Protein AF-A0A537Q9J8-F1 (afdb_monomer)

Foldseek 3Di:
DDDPPPPPPPDDPVRVVVVVVVCCCVVVPDPVVVVLVVLLPVLVVVLVVDDPVLLVVLLVLLLVLLVLLLVCLLVCVVPDDQDDDLVVLVVQLVVLLVVQLPVAPVCSSPSSNSSSNSQLVSLSSVCVVVPDDCNQQLSSLVSLCVLQLDDDDDDDDDPVVSVVLVVVLNVLSVVVSVCCVVPNPPDDCPVSVSVSSSSSSVRNSVVVSSSSSSSVPVPVVVVVVVVVVVD

Sequence (231 aa):
MGRLTLRRMRIAESDLAALERAVQSLEHPGLAARLAGLVGRPIELLGRALPESASQAIAAATAKGLQAALKVALLTIRRSPAGGSQLLHKYLAMASGAAGGTFGLATLPLELPVSTIIMLRSIAEIARSEGENLSDPEAALSCVQVFALGGRTGTGELEGGYFAVRGMLAKSVTEAARYIAERGIIEEGAPVLVRFLGQVASRFGVVVTQKLGAQAIPVIGALGGAAVNYA

Structure (mmCIF, N/CA/C/O backbone):
data_AF-A0A537Q9J8-F1
#
_entry.id   AF-A0A537Q9J8-F1
#
loop_
_atom_site.group_PDB
_atom_site.id
_atom_site.type_symbol
_atom_site.label_atom_id
_atom_site.label_alt_id
_atom_site.label_comp_id
_atom_site.label_asym_id
_atom_site.label_entity_id
_atom_site.label_seq_id
_atom_site.pdbx_PDB_ins_code
_atom_site.Cartn_x
_atom_site.Cartn_y
_atom_site.Cartn_z
_atom_site.occupancy
_atom_site.B_iso_or_equiv
_atom_site.auth_seq_id
_atom_site.auth_comp_id
_atom_site.auth_asym_id
_atom_site.auth_atom_id
_atom_site.pdbx_PDB_model_num
ATOM 1 N N . MET A 1 1 ? 3.814 -24.785 38.953 1.00 37.53 1 MET A N 1
ATOM 2 C CA . MET A 1 1 ? 3.695 -24.992 37.490 1.00 37.53 1 MET A CA 1
ATOM 3 C C . MET A 1 1 ? 2.311 -24.559 37.019 1.00 37.53 1 MET A C 1
ATOM 5 O O . MET A 1 1 ? 1.355 -25.304 37.195 1.00 37.53 1 MET A O 1
ATOM 9 N N . GLY A 1 2 ? 2.184 -23.340 36.488 1.00 36.12 2 GLY A N 1
ATOM 10 C CA . GLY A 1 2 ? 0.933 -22.832 35.914 1.00 36.12 2 GLY A CA 1
ATOM 11 C C . GLY A 1 2 ? 0.782 -23.295 34.466 1.00 36.12 2 GLY A C 1
ATOM 12 O O . GLY A 1 2 ? 1.661 -23.041 33.646 1.00 36.12 2 GLY A O 1
ATOM 13 N N . ARG A 1 3 ? -0.305 -24.007 34.156 1.00 38.78 3 ARG A N 1
ATOM 14 C CA . ARG A 1 3 ? -0.641 -24.400 32.782 1.00 38.78 3 ARG A CA 1
ATOM 15 C C . ARG A 1 3 ? -1.105 -23.157 32.027 1.00 38.78 3 ARG A C 1
ATOM 17 O O . ARG A 1 3 ? -2.158 -22.611 32.337 1.00 38.78 3 ARG A O 1
ATOM 24 N N . LEU A 1 4 ? -0.335 -22.736 31.029 1.00 42.62 4 LEU A N 1
ATOM 25 C CA . LEU A 1 4 ? -0.791 -21.814 29.994 1.00 42.62 4 LEU A CA 1
ATOM 26 C C . LEU A 1 4 ? -1.847 -22.540 29.151 1.00 42.62 4 LEU A C 1
ATOM 28 O O . LEU A 1 4 ? -1.529 -23.291 28.231 1.00 42.62 4 LEU A O 1
ATOM 32 N N . THR A 1 5 ? -3.120 -22.358 29.488 1.00 42.50 5 THR A N 1
ATOM 33 C CA . THR A 1 5 ? -4.232 -22.684 28.594 1.00 42.50 5 THR A CA 1
ATOM 34 C C . THR A 1 5 ? -4.162 -21.752 27.390 1.00 42.50 5 THR A C 1
ATOM 36 O O . THR A 1 5 ? -4.640 -20.620 27.443 1.00 42.50 5 THR A O 1
ATOM 39 N N . LEU A 1 6 ? -3.560 -22.229 26.298 1.00 47.25 6 LEU A N 1
ATOM 40 C CA . LEU A 1 6 ? -3.764 -21.675 24.963 1.00 47.25 6 LEU A CA 1
ATOM 41 C C . LEU A 1 6 ? -5.270 -21.700 24.686 1.00 47.25 6 LEU A C 1
ATOM 43 O O . LEU A 1 6 ? -5.859 -22.752 24.430 1.00 47.25 6 LEU A O 1
ATOM 47 N N . ARG A 1 7 ? -5.911 -20.536 24.804 1.00 51.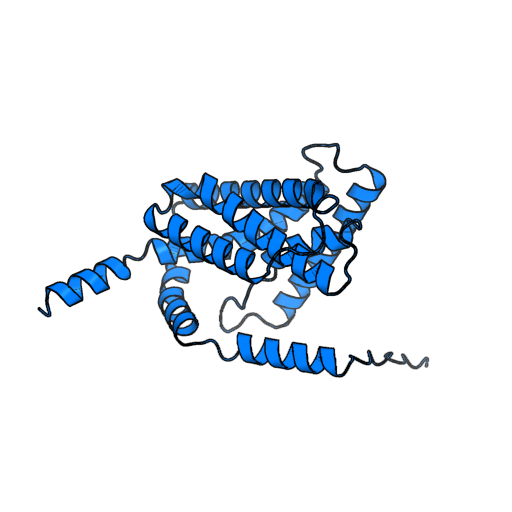12 7 ARG A N 1
ATOM 48 C CA . ARG A 1 7 ? -7.297 -20.314 24.399 1.00 51.12 7 ARG A CA 1
ATOM 49 C C . ARG A 1 7 ? -7.368 -20.671 22.914 1.00 51.12 7 ARG A C 1
ATOM 51 O O . ARG A 1 7 ? -6.868 -19.912 22.091 1.00 51.12 7 ARG A O 1
ATOM 58 N N . ARG A 1 8 ? -7.923 -21.841 22.567 1.00 53.09 8 ARG A N 1
ATOM 59 C CA . ARG A 1 8 ? -8.213 -22.192 21.167 1.00 53.09 8 ARG A CA 1
ATOM 60 C C . ARG A 1 8 ? -9.032 -21.041 20.584 1.00 53.09 8 ARG A C 1
ATOM 62 O O . ARG A 1 8 ? -10.179 -20.858 20.992 1.00 53.09 8 ARG A O 1
ATOM 69 N N . MET A 1 9 ? -8.455 -20.268 19.665 1.00 59.09 9 MET A N 1
ATOM 70 C CA . MET A 1 9 ? -9.242 -19.431 18.764 1.00 59.09 9 MET A CA 1
ATOM 71 C C . MET A 1 9 ? -10.149 -20.390 17.995 1.00 59.09 9 MET A C 1
ATOM 73 O O . MET A 1 9 ? -9.682 -21.155 17.156 1.00 59.09 9 MET A O 1
ATOM 77 N N . ARG A 1 10 ? -11.434 -20.432 18.356 1.00 71.75 10 ARG A N 1
ATOM 78 C CA . ARG A 1 10 ? -12.450 -21.090 17.538 1.00 71.75 10 ARG A CA 1
ATOM 79 C C . ARG A 1 10 ? -12.710 -20.154 16.364 1.00 71.75 10 ARG A C 1
ATOM 81 O O . ARG A 1 10 ? -13.414 -19.166 16.529 1.00 71.75 10 ARG A O 1
ATOM 88 N N . ILE A 1 11 ? -12.060 -20.424 15.238 1.00 79.81 11 ILE A N 1
ATOM 89 C CA . ILE A 1 11 ? -12.369 -19.787 13.955 1.00 79.81 11 ILE A CA 1
ATOM 90 C C . ILE A 1 11 ? -13.746 -20.307 13.524 1.00 79.81 11 ILE A C 1
ATOM 92 O O . ILE A 1 11 ? -14.010 -21.504 13.674 1.00 79.81 11 ILE A O 1
ATOM 96 N N . ALA A 1 12 ? -14.636 -19.423 13.069 1.00 87.88 12 ALA A N 1
ATOM 97 C CA . ALA A 1 12 ? -15.936 -19.845 12.564 1.00 87.88 12 ALA A CA 1
ATOM 98 C C . ALA A 1 12 ? -15.755 -20.674 11.285 1.00 87.88 12 ALA A C 1
ATOM 100 O O . ALA A 1 12 ? -14.812 -20.476 10.522 1.00 87.88 12 ALA A O 1
ATOM 101 N N . GLU A 1 13 ? -16.663 -21.608 11.033 1.00 87.38 13 GLU A N 1
ATOM 102 C CA . GLU A 1 13 ? -16.561 -22.506 9.877 1.00 87.38 13 GLU A CA 1
ATOM 103 C C . GLU A 1 13 ? -16.606 -21.736 8.542 1.00 87.38 13 GLU A C 1
ATOM 105 O O . GLU A 1 13 ? -15.883 -22.063 7.602 1.00 87.38 13 GLU A O 1
ATOM 110 N N . SER A 1 14 ? -17.364 -20.634 8.498 1.00 87.44 14 SER A N 1
ATOM 111 C CA . SER A 1 14 ? -17.384 -19.680 7.382 1.00 87.44 14 SER A CA 1
ATOM 112 C C . SER A 1 14 ? -16.021 -19.043 7.115 1.00 87.44 14 SER A C 1
ATOM 114 O O . SER A 1 14 ? -15.611 -18.920 5.958 1.00 87.44 14 SER A O 1
ATOM 116 N N . ASP A 1 15 ? -15.319 -18.658 8.178 1.00 87.38 15 ASP A N 1
ATOM 117 C CA . ASP A 1 15 ? -14.036 -17.960 8.105 1.00 87.38 15 ASP A CA 1
ATOM 118 C C . ASP A 1 15 ? -12.942 -18.934 7.681 1.00 87.38 15 ASP A C 1
ATOM 120 O O . ASP A 1 15 ? -12.098 -18.603 6.851 1.00 87.38 15 ASP A O 1
ATOM 124 N N . LEU A 1 16 ? -12.996 -20.169 8.186 1.00 89.44 16 LEU A N 1
ATOM 125 C CA . LEU A 1 16 ? -12.107 -21.239 7.752 1.00 89.44 16 LEU A CA 1
ATOM 126 C C . LEU A 1 16 ? -12.277 -21.510 6.252 1.00 89.44 16 LEU A C 1
ATOM 128 O O . LEU A 1 16 ? -11.293 -21.491 5.516 1.00 89.44 16 LEU A O 1
ATOM 132 N N . ALA A 1 17 ? -13.516 -21.649 5.776 1.00 90.06 17 ALA A N 1
ATOM 133 C CA . ALA A 1 17 ? -13.796 -21.829 4.353 1.00 90.06 17 ALA A CA 1
ATOM 134 C C . ALA A 1 17 ? -13.362 -20.616 3.503 1.00 90.06 17 ALA A C 1
ATOM 136 O O . ALA A 1 17 ? -12.988 -20.764 2.336 1.00 90.06 17 ALA A O 1
ATOM 137 N N . ALA A 1 18 ? -13.418 -19.396 4.047 1.00 86.88 18 ALA A N 1
ATOM 138 C CA . ALA A 1 18 ? -12.901 -18.201 3.382 1.00 86.88 18 ALA A CA 1
ATOM 139 C C . ALA A 1 18 ? -11.369 -18.212 3.282 1.00 86.88 18 ALA A C 1
ATOM 141 O O . ALA A 1 18 ? -10.828 -17.915 2.215 1.00 86.88 18 ALA A O 1
ATOM 142 N N . LEU A 1 19 ? -10.680 -18.610 4.353 1.00 87.44 19 LEU A N 1
ATOM 143 C CA . LEU A 1 19 ? -9.226 -18.764 4.379 1.00 87.44 19 LEU A CA 1
ATOM 144 C C . LEU A 1 19 ? -8.760 -19.847 3.404 1.00 87.44 19 LEU A C 1
ATOM 146 O O . LEU A 1 19 ? -7.826 -19.610 2.643 1.00 87.44 19 LEU A O 1
ATOM 150 N N . GLU A 1 20 ? -9.435 -20.995 3.355 1.00 89.00 20 GLU A N 1
ATOM 151 C CA . GLU A 1 20 ? -9.130 -22.068 2.402 1.00 89.00 20 GLU A CA 1
ATOM 152 C C . GLU A 1 20 ? -9.259 -21.594 0.950 1.00 89.00 20 GLU A C 1
ATOM 154 O O . GLU A 1 20 ? -8.356 -21.814 0.140 1.00 89.00 20 GLU A O 1
ATOM 159 N N . ARG A 1 21 ? -10.337 -20.869 0.620 1.00 86.44 21 ARG A N 1
ATOM 160 C CA . ARG A 1 21 ? -10.510 -20.258 -0.709 1.00 86.44 21 ARG A CA 1
ATOM 161 C C . ARG A 1 21 ? -9.412 -19.243 -1.023 1.00 86.44 21 ARG A C 1
ATOM 163 O O . ARG A 1 21 ? -8.926 -19.203 -2.154 1.00 86.44 21 ARG A O 1
ATOM 170 N N . ALA A 1 22 ? -9.011 -18.432 -0.045 1.00 84.25 22 ALA A N 1
ATOM 171 C CA . ALA A 1 22 ? -7.925 -17.473 -0.210 1.00 84.25 22 ALA A CA 1
ATOM 172 C C . ALA A 1 22 ? -6.588 -18.181 -0.484 1.00 84.25 22 ALA A C 1
ATOM 174 O O . ALA A 1 22 ? -5.893 -17.813 -1.431 1.00 84.25 22 ALA A O 1
ATOM 175 N N . VAL A 1 23 ? -6.263 -19.234 0.274 1.00 84.50 23 VAL A N 1
ATOM 176 C CA . VAL A 1 23 ? -5.063 -20.061 0.064 1.00 84.50 23 VAL A CA 1
ATOM 177 C C . VAL A 1 23 ? -5.082 -20.687 -1.326 1.00 84.50 23 VAL A C 1
ATOM 179 O O . VAL A 1 23 ? -4.124 -20.518 -2.075 1.00 84.50 23 VAL A O 1
ATOM 182 N N . GLN A 1 24 ? -6.187 -21.317 -1.732 1.00 82.75 24 GLN A N 1
ATOM 183 C CA . GLN A 1 24 ? -6.305 -21.895 -3.073 1.00 82.75 24 GLN A CA 1
ATOM 184 C C . GLN A 1 24 ? -6.073 -20.849 -4.171 1.00 82.75 24 GLN A C 1
ATOM 186 O O . GLN A 1 24 ? -5.312 -21.107 -5.103 1.00 82.75 24 GLN A O 1
ATOM 191 N N . SER A 1 25 ? -6.661 -19.655 -4.044 1.00 77.81 25 SER A N 1
ATOM 192 C CA . SER A 1 25 ? -6.486 -18.575 -5.022 1.00 77.81 25 SER A CA 1
ATOM 193 C C . SER A 1 25 ? -5.055 -18.030 -5.084 1.00 77.81 25 SER A C 1
ATOM 195 O O . SER A 1 25 ? -4.643 -17.555 -6.143 1.00 77.81 25 SER A O 1
ATOM 197 N N . LEU A 1 26 ? -4.324 -18.038 -3.967 1.00 73.75 26 LEU A N 1
ATOM 198 C CA . LEU A 1 26 ? -2.961 -17.507 -3.878 1.00 73.75 26 LEU A CA 1
ATOM 199 C C . LEU A 1 26 ? -1.904 -18.543 -4.283 1.00 73.75 26 LEU A C 1
ATOM 201 O O . LEU A 1 26 ? -0.923 -18.188 -4.932 1.00 73.75 26 LEU A O 1
ATOM 205 N N . GLU A 1 27 ? -2.104 -19.815 -3.935 1.00 75.62 27 GLU A N 1
ATOM 206 C CA . GLU A 1 27 ? -1.155 -20.902 -4.209 1.00 75.62 27 GLU A CA 1
ATOM 207 C C . GLU A 1 27 ? -1.331 -21.527 -5.594 1.00 75.62 27 GLU A C 1
ATOM 209 O O . GLU A 1 27 ? -0.371 -22.042 -6.170 1.00 75.62 27 GLU A O 1
ATOM 214 N N . HIS A 1 28 ? -2.529 -21.427 -6.175 1.00 73.69 28 HIS A N 1
ATOM 215 C CA . HIS A 1 28 ? -2.826 -21.935 -7.513 1.00 73.69 28 HIS A CA 1
ATOM 216 C C . HIS A 1 28 ? -3.187 -20.785 -8.461 1.00 73.69 28 HIS A C 1
ATOM 218 O O . HIS A 1 28 ? -4.300 -20.737 -8.991 1.00 73.69 28 HIS A O 1
ATOM 224 N N . PRO A 1 29 ? -2.253 -19.847 -8.719 1.00 68.31 29 PRO A N 1
ATOM 225 C CA . PRO A 1 29 ? -2.528 -18.702 -9.567 1.00 68.31 29 PRO A CA 1
ATOM 226 C C . PRO A 1 29 ? -2.887 -19.154 -10.985 1.00 68.31 29 PRO A C 1
ATOM 228 O O . PRO A 1 29 ? -2.285 -20.084 -11.538 1.00 68.31 29 PRO A O 1
ATOM 231 N N . GLY A 1 30 ? -3.858 -18.460 -11.581 1.00 70.62 30 GLY A N 1
ATOM 232 C CA . GLY A 1 30 ? -4.260 -18.664 -12.969 1.00 70.62 30 GLY A CA 1
ATOM 233 C C . GLY A 1 30 ? -3.134 -18.366 -13.966 1.00 70.62 30 GLY A C 1
ATOM 234 O O . GLY A 1 30 ? -2.097 -17.788 -13.633 1.00 70.62 30 GLY A O 1
ATOM 235 N N . LEU A 1 31 ? -3.354 -18.740 -15.225 1.00 61.97 31 LEU A N 1
ATOM 236 C CA . LEU A 1 31 ? -2.342 -18.719 -16.288 1.00 61.97 31 LEU A CA 1
ATOM 237 C C . LEU A 1 31 ? -1.723 -17.323 -16.507 1.00 61.97 31 LEU A C 1
ATOM 239 O O . LEU A 1 31 ? -0.509 -17.207 -16.641 1.00 61.97 31 LEU A O 1
ATOM 243 N N . ALA A 1 32 ? -2.527 -16.257 -16.422 1.00 57.38 32 ALA A N 1
ATOM 244 C CA . ALA A 1 32 ? -2.057 -14.871 -16.515 1.00 57.38 32 ALA A CA 1
ATOM 245 C C . ALA A 1 32 ? -1.096 -14.476 -15.377 1.00 57.38 32 ALA A C 1
ATOM 247 O O . ALA A 1 32 ? -0.076 -13.837 -15.622 1.00 57.38 32 ALA A O 1
ATOM 248 N N . ALA A 1 33 ? -1.379 -14.895 -14.140 1.00 62.50 33 ALA A N 1
ATOM 249 C CA . ALA A 1 33 ? -0.517 -14.626 -12.989 1.00 62.50 33 ALA A CA 1
ATOM 250 C C . ALA A 1 33 ? 0.783 -15.450 -13.043 1.00 62.50 33 ALA A C 1
ATOM 252 O O . ALA A 1 33 ? 1.847 -14.952 -12.679 1.00 62.50 33 ALA A O 1
ATOM 253 N N . ARG A 1 34 ? 0.730 -16.677 -13.580 1.00 64.12 34 ARG A N 1
ATOM 254 C CA . ARG A 1 34 ? 1.929 -17.485 -13.860 1.00 64.12 34 ARG A CA 1
ATOM 255 C C . ARG A 1 34 ? 2.805 -16.855 -14.945 1.00 64.12 34 ARG A C 1
ATOM 257 O O . ARG A 1 34 ? 4.015 -16.770 -14.761 1.00 64.12 34 ARG A O 1
ATOM 264 N N . LEU A 1 35 ? 2.205 -16.377 -16.038 1.00 58.03 35 LEU A N 1
ATOM 265 C CA . LEU A 1 35 ? 2.913 -15.669 -17.111 1.00 58.03 35 LEU A CA 1
ATOM 266 C C . LEU A 1 35 ? 3.542 -14.361 -16.609 1.00 58.03 35 LEU A C 1
ATOM 268 O O . LEU A 1 35 ? 4.713 -14.108 -16.884 1.00 58.03 35 LEU A O 1
ATOM 272 N N . ALA A 1 36 ? 2.819 -13.580 -15.801 1.00 60.66 36 ALA A N 1
ATOM 273 C CA . ALA A 1 36 ? 3.368 -12.392 -15.146 1.00 60.66 36 ALA A CA 1
ATOM 274 C C . ALA A 1 36 ? 4.557 -12.739 -14.228 1.00 60.66 36 ALA A C 1
ATOM 276 O O . ALA A 1 36 ? 5.573 -12.047 -14.247 1.00 60.66 36 ALA A O 1
ATOM 277 N N . GLY A 1 37 ? 4.480 -13.850 -13.485 1.00 59.66 37 GLY A N 1
ATOM 278 C CA . GLY A 1 37 ? 5.581 -14.346 -12.653 1.00 59.66 37 GLY A CA 1
ATOM 279 C C . GLY A 1 37 ? 6.817 -14.800 -13.444 1.00 59.66 37 GLY A C 1
ATOM 280 O O . GLY A 1 37 ? 7.939 -14.652 -12.961 1.00 59.66 37 GLY A O 1
ATOM 281 N N . LEU A 1 38 ? 6.643 -15.308 -14.669 1.00 56.00 38 LEU A N 1
ATOM 282 C CA . LEU A 1 38 ? 7.749 -15.682 -15.563 1.00 56.00 38 LEU A CA 1
ATOM 283 C C . LEU A 1 38 ? 8.465 -14.456 -16.145 1.00 56.00 38 LEU A C 1
ATOM 285 O O . LEU A 1 38 ? 9.693 -14.451 -16.208 1.00 56.00 38 LEU A O 1
ATOM 289 N N . VAL A 1 39 ? 7.719 -13.399 -16.485 1.00 55.66 39 VAL A N 1
ATOM 290 C CA . VAL A 1 39 ? 8.279 -12.085 -16.860 1.00 55.66 39 VAL A CA 1
ATOM 291 C C . VAL A 1 39 ? 8.949 -11.401 -15.653 1.00 55.66 39 VAL A C 1
ATOM 293 O O . VAL A 1 39 ? 9.913 -10.661 -15.821 1.00 55.66 39 VAL A O 1
ATOM 296 N N . GLY A 1 40 ? 8.500 -11.728 -14.434 1.00 51.03 40 GLY A N 1
ATOM 297 C CA . GLY A 1 40 ? 9.036 -11.309 -13.131 1.00 51.03 40 GLY A CA 1
ATOM 298 C C . GLY A 1 40 ? 10.510 -11.642 -12.869 1.00 51.03 40 GLY A C 1
ATOM 299 O O . GLY A 1 40 ? 11.262 -10.810 -12.365 1.00 51.03 40 GLY A O 1
ATOM 300 N N . ARG A 1 41 ? 10.945 -12.863 -13.205 1.00 56.19 41 ARG A N 1
ATOM 301 C CA . ARG A 1 41 ? 12.278 -13.390 -12.843 1.00 56.19 41 ARG A CA 1
ATOM 302 C C . ARG A 1 41 ? 13.473 -12.577 -13.384 1.00 56.19 41 ARG A C 1
ATOM 304 O O . ARG A 1 41 ? 14.397 -12.342 -12.610 1.00 56.19 41 ARG A O 1
ATOM 311 N N . PRO A 1 42 ? 13.495 -12.100 -14.646 1.00 52.38 42 PRO A N 1
ATOM 312 C CA . PRO A 1 42 ? 14.576 -11.228 -15.127 1.00 52.38 42 PRO A CA 1
ATOM 313 C C . PRO A 1 42 ? 14.565 -9.807 -14.525 1.00 52.38 42 PRO A C 1
ATOM 315 O O . PRO A 1 42 ? 15.568 -9.099 -14.614 1.00 52.38 42 PRO A O 1
ATOM 318 N N . ILE A 1 43 ? 13.479 -9.378 -13.874 1.00 53.25 43 ILE A N 1
ATOM 319 C CA . ILE A 1 43 ? 13.336 -8.016 -13.328 1.00 53.25 43 ILE A CA 1
ATOM 320 C C . ILE A 1 43 ? 14.043 -7.851 -11.980 1.00 53.25 43 ILE A C 1
ATOM 322 O O . ILE A 1 43 ? 14.539 -6.765 -11.683 1.00 53.25 43 ILE A O 1
ATOM 326 N N . GLU A 1 44 ? 14.167 -8.919 -11.186 1.00 55.88 44 GLU A N 1
ATOM 327 C CA . GLU A 1 44 ? 14.948 -8.890 -9.939 1.00 55.88 44 GLU A CA 1
ATOM 328 C C . GLU A 1 44 ? 16.424 -8.523 -10.185 1.00 55.88 44 GLU A C 1
ATOM 330 O O . GLU A 1 44 ? 17.065 -7.912 -9.330 1.00 55.88 44 GLU A O 1
ATOM 335 N N . LEU A 1 45 ? 16.953 -8.835 -11.375 1.00 52.38 45 LEU A N 1
ATOM 336 C CA . LEU A 1 45 ? 18.297 -8.437 -11.802 1.00 52.38 45 LEU A CA 1
ATOM 337 C C . LEU A 1 45 ? 18.342 -6.986 -12.303 1.00 52.38 45 LEU A C 1
ATOM 339 O O . LEU A 1 45 ? 19.300 -6.271 -12.014 1.00 52.38 45 LEU A O 1
ATOM 343 N N . LEU A 1 46 ? 17.292 -6.525 -12.989 1.00 52.47 46 LEU A N 1
ATOM 344 C CA . LEU A 1 46 ? 17.191 -5.160 -13.519 1.00 52.47 46 LEU A CA 1
ATOM 345 C C . LEU A 1 46 ? 17.011 -4.109 -12.412 1.00 52.47 46 LEU A C 1
ATOM 347 O O . LEU A 1 46 ? 17.533 -3.001 -12.521 1.00 52.47 46 LEU A O 1
ATOM 351 N N . GLY A 1 47 ? 16.351 -4.474 -11.308 1.00 55.94 47 GLY A N 1
ATOM 352 C CA . GLY A 1 47 ? 16.224 -3.624 -10.120 1.00 55.94 47 GLY A CA 1
ATOM 353 C C . GLY A 1 47 ? 17.571 -3.202 -9.516 1.00 55.94 47 GLY A C 1
ATOM 354 O O . GLY A 1 47 ? 17.663 -2.124 -8.937 1.00 55.94 47 GLY A O 1
ATOM 355 N N . ARG A 1 48 ? 18.633 -4.002 -9.701 1.00 55.69 48 ARG A N 1
ATOM 356 C CA . ARG A 1 48 ? 20.005 -3.663 -9.273 1.00 55.69 48 ARG A CA 1
ATOM 357 C C . ARG A 1 48 ? 20.769 -2.785 -10.272 1.00 55.69 48 ARG A C 1
ATOM 359 O O . ARG A 1 48 ? 21.820 -2.268 -9.916 1.00 55.69 48 ARG A O 1
ATOM 366 N N . ALA A 1 49 ? 20.262 -2.628 -11.496 1.00 59.50 49 ALA A N 1
ATOM 367 C CA . ALA A 1 49 ? 20.893 -1.863 -12.574 1.00 59.50 49 ALA A CA 1
ATOM 368 C C . ALA A 1 49 ? 20.246 -0.483 -12.808 1.00 59.50 49 ALA A C 1
ATOM 370 O O . ALA A 1 49 ? 20.684 0.263 -13.684 1.00 59.50 49 ALA A O 1
ATOM 371 N N . LEU A 1 50 ? 19.203 -0.132 -12.046 1.00 64.88 50 LEU A N 1
ATOM 372 C CA . LEU A 1 50 ? 18.595 1.196 -12.099 1.00 64.88 50 LEU A CA 1
ATOM 373 C C . LEU A 1 50 ? 19.582 2.257 -11.580 1.00 64.88 50 LEU A C 1
ATOM 375 O O . LEU A 1 50 ? 20.137 2.082 -10.493 1.00 64.88 50 LEU A O 1
ATOM 379 N N . PRO A 1 51 ? 19.769 3.379 -12.301 1.00 74.00 51 PRO A N 1
ATOM 380 C CA . PRO A 1 51 ? 20.526 4.516 -11.793 1.00 74.00 51 PRO A CA 1
ATOM 381 C C . PRO A 1 51 ? 19.962 4.998 -10.455 1.00 74.00 51 PRO A C 1
ATOM 383 O O . PRO A 1 51 ? 18.745 5.002 -10.248 1.00 74.00 51 PRO A O 1
ATOM 386 N N . GLU A 1 52 ? 20.837 5.462 -9.564 1.00 76.38 52 GLU A N 1
ATOM 387 C CA . GLU A 1 52 ? 20.452 5.886 -8.214 1.00 76.38 52 GLU A CA 1
ATOM 388 C C . GLU A 1 52 ? 19.362 6.973 -8.231 1.00 76.38 52 GLU A C 1
ATOM 390 O O . GLU A 1 52 ? 18.407 6.919 -7.457 1.00 76.38 52 GLU A O 1
ATOM 395 N N . SER A 1 53 ? 19.427 7.891 -9.198 1.00 75.50 53 SER A N 1
ATOM 396 C CA . SER A 1 53 ? 18.427 8.941 -9.415 1.00 75.50 53 SER A CA 1
ATOM 397 C C . SER A 1 53 ? 17.030 8.398 -9.742 1.00 75.50 53 SER A C 1
ATOM 399 O O . SER A 1 53 ? 16.034 8.929 -9.251 1.00 75.50 53 SER A O 1
ATOM 401 N N . ALA A 1 54 ? 16.935 7.321 -10.526 1.00 74.06 54 ALA A N 1
ATOM 402 C CA . ALA A 1 54 ? 15.663 6.685 -10.856 1.00 74.06 54 ALA A CA 1
ATOM 403 C C . ALA A 1 54 ? 15.073 5.967 -9.634 1.00 74.06 54 ALA A C 1
ATOM 405 O O . ALA A 1 54 ? 13.883 6.106 -9.352 1.00 74.06 54 ALA A O 1
ATOM 406 N N . SER A 1 55 ? 15.9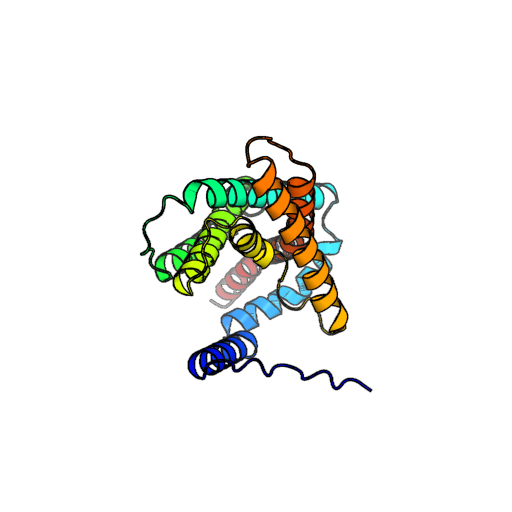12 5.263 -8.868 1.00 74.25 55 SER A N 1
ATOM 407 C CA . SER A 1 55 ? 15.506 4.612 -7.617 1.00 74.25 55 SER A CA 1
ATOM 408 C C . SER A 1 55 ? 14.978 5.626 -6.593 1.00 74.25 55 SER A C 1
ATOM 410 O O . SER A 1 55 ? 13.885 5.456 -6.048 1.00 74.25 55 SER A O 1
ATOM 412 N N . GLN A 1 56 ? 15.692 6.740 -6.402 1.00 77.00 56 GLN A N 1
ATOM 413 C CA . GLN A 1 56 ? 15.268 7.825 -5.514 1.00 77.00 56 GLN A CA 1
ATOM 414 C C . GLN A 1 56 ? 13.952 8.470 -5.976 1.00 77.00 56 GLN A C 1
ATOM 416 O O . GLN A 1 56 ? 13.066 8.707 -5.154 1.00 77.00 56 GLN A O 1
ATOM 421 N N . ALA A 1 57 ? 13.780 8.704 -7.282 1.00 77.31 57 ALA A N 1
ATOM 422 C CA . ALA A 1 57 ? 12.542 9.254 -7.832 1.00 77.31 57 ALA A CA 1
ATOM 423 C C . ALA A 1 57 ? 11.340 8.316 -7.616 1.00 77.31 57 ALA A C 1
ATOM 425 O O . ALA A 1 57 ? 10.271 8.772 -7.206 1.00 77.31 57 ALA A O 1
ATOM 426 N N . ILE A 1 58 ? 11.517 7.007 -7.829 1.00 75.06 58 ILE A N 1
ATOM 427 C CA . ILE A 1 58 ? 10.479 5.994 -7.586 1.00 75.06 58 ILE A CA 1
ATOM 428 C C . ILE A 1 58 ? 10.128 5.937 -6.098 1.00 75.06 58 ILE A C 1
ATOM 430 O O . ILE A 1 58 ? 8.946 5.945 -5.748 1.00 75.06 58 ILE A O 1
ATOM 434 N N . ALA A 1 59 ? 11.127 5.926 -5.213 1.00 76.25 59 ALA A N 1
ATOM 435 C CA . ALA A 1 59 ? 10.914 5.920 -3.768 1.00 76.25 59 ALA A CA 1
ATOM 436 C C . ALA A 1 59 ? 10.151 7.171 -3.301 1.00 76.25 59 ALA A C 1
ATOM 438 O O . ALA A 1 59 ? 9.170 7.058 -2.563 1.00 76.25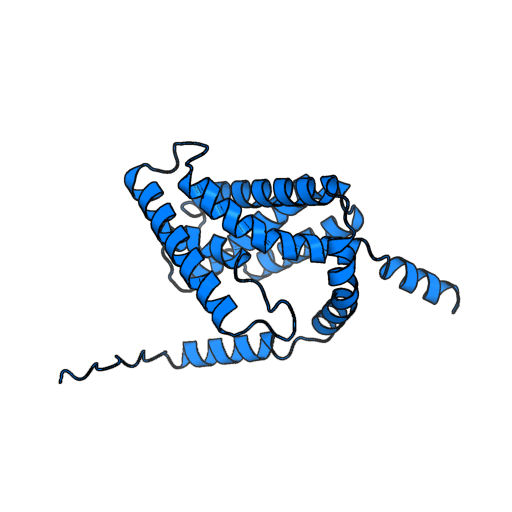 59 ALA 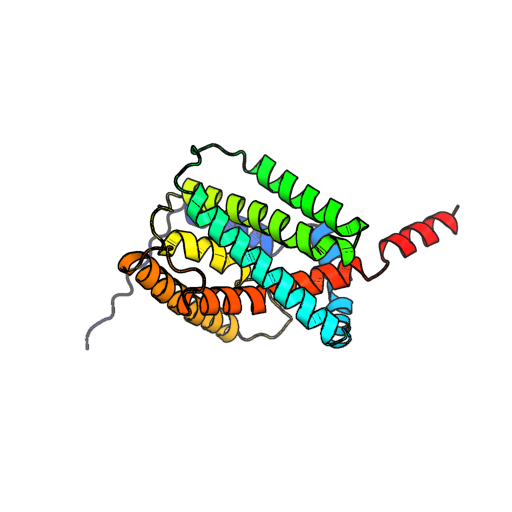A O 1
ATOM 439 N N . ALA A 1 60 ? 10.536 8.354 -3.788 1.00 77.69 60 ALA A N 1
ATOM 440 C CA . ALA A 1 60 ? 9.865 9.613 -3.477 1.00 77.69 60 ALA A CA 1
ATOM 441 C C . ALA A 1 60 ? 8.418 9.644 -3.999 1.00 77.69 60 ALA A C 1
ATOM 443 O O . ALA A 1 60 ? 7.502 10.025 -3.266 1.00 77.69 60 ALA A O 1
ATOM 444 N N . ALA A 1 61 ? 8.186 9.198 -5.238 1.00 78.06 61 ALA A N 1
ATOM 445 C CA . ALA A 1 61 ? 6.848 9.107 -5.820 1.00 78.06 61 ALA A CA 1
ATOM 446 C C . ALA A 1 61 ? 5.959 8.119 -5.048 1.00 78.06 61 ALA A C 1
ATOM 448 O O . ALA A 1 61 ? 4.802 8.422 -4.759 1.00 78.06 61 ALA A O 1
ATOM 449 N N . THR A 1 62 ? 6.518 6.975 -4.647 1.00 77.94 62 THR A N 1
ATOM 450 C CA . THR A 1 62 ? 5.831 5.952 -3.846 1.00 77.94 62 THR A CA 1
ATOM 451 C C . THR A 1 62 ? 5.445 6.495 -2.472 1.00 77.94 62 THR A C 1
ATOM 453 O O . THR A 1 62 ? 4.290 6.374 -2.063 1.00 77.94 62 THR A O 1
ATOM 456 N N . ALA A 1 63 ? 6.378 7.149 -1.774 1.00 79.19 63 ALA A N 1
ATOM 457 C CA . ALA A 1 63 ? 6.121 7.759 -0.472 1.00 79.19 63 ALA A CA 1
ATOM 458 C C . ALA A 1 63 ? 5.031 8.837 -0.557 1.00 79.19 63 ALA A C 1
ATOM 460 O O . ALA A 1 63 ? 4.089 8.833 0.237 1.00 79.19 63 ALA A O 1
ATOM 461 N N . LYS A 1 64 ? 5.103 9.714 -1.565 1.00 79.62 64 LYS A N 1
ATOM 462 C CA . LYS A 1 64 ? 4.099 10.758 -1.802 1.00 79.62 64 LYS A CA 1
ATOM 463 C C . LYS A 1 64 ? 2.730 10.171 -2.156 1.00 79.62 64 LYS A C 1
ATOM 465 O O . LYS A 1 64 ? 1.715 10.667 -1.672 1.00 79.62 64 LYS A O 1
ATOM 470 N N . GLY A 1 65 ? 2.694 9.101 -2.951 1.00 79.19 65 GLY A N 1
ATOM 471 C CA . GLY A 1 65 ? 1.473 8.369 -3.285 1.00 79.19 65 GLY A CA 1
ATOM 472 C C . GLY A 1 65 ? 0.816 7.734 -2.062 1.00 79.19 65 GLY A C 1
ATOM 473 O O . GLY A 1 65 ? -0.379 7.925 -1.851 1.00 79.19 65 GLY A O 1
ATOM 474 N N . LEU A 1 66 ? 1.595 7.066 -1.207 1.00 78.88 66 LEU A N 1
ATOM 475 C CA . LEU A 1 66 ? 1.115 6.503 0.059 1.00 78.88 66 LEU A CA 1
ATOM 476 C C . LEU A 1 66 ? 0.637 7.583 1.033 1.00 78.88 66 LEU A C 1
ATOM 478 O O . LEU A 1 66 ? -0.393 7.408 1.676 1.00 78.88 66 LEU A O 1
ATOM 482 N N . GLN A 1 67 ? 1.337 8.715 1.118 1.00 80.00 67 GLN A N 1
ATOM 483 C CA . GLN A 1 67 ? 0.918 9.844 1.948 1.00 80.00 67 GLN A CA 1
ATOM 484 C C . GLN A 1 67 ? -0.403 10.444 1.452 1.00 80.00 67 GLN A C 1
ATOM 486 O O . GLN A 1 67 ? -1.304 10.694 2.254 1.00 80.00 67 GLN A O 1
ATOM 491 N N . ALA A 1 68 ? -0.544 10.644 0.139 1.00 77.94 68 ALA A N 1
ATOM 492 C CA . ALA A 1 68 ? -1.786 11.110 -0.468 1.00 77.94 68 ALA A CA 1
ATOM 493 C C . ALA A 1 68 ? -2.923 10.108 -0.233 1.00 77.94 68 ALA A C 1
ATOM 495 O O . ALA A 1 68 ? -4.012 10.505 0.176 1.00 77.94 68 ALA A O 1
ATOM 496 N N . ALA A 1 69 ? -2.656 8.813 -0.415 1.00 74.75 69 ALA A N 1
ATOM 497 C CA . ALA A 1 69 ? -3.615 7.748 -0.168 1.00 74.75 69 ALA A CA 1
ATOM 498 C C . ALA A 1 69 ? -4.055 7.702 1.295 1.00 74.75 69 ALA A C 1
ATOM 500 O O . ALA A 1 69 ? -5.254 7.676 1.550 1.00 74.75 69 ALA A O 1
ATOM 501 N N . LEU A 1 70 ? -3.126 7.783 2.251 1.00 74.50 70 LEU A N 1
ATOM 502 C CA . LEU A 1 70 ? -3.445 7.841 3.676 1.00 74.50 70 LEU A CA 1
ATOM 503 C C . LEU A 1 70 ? -4.257 9.097 4.012 1.00 74.50 70 LEU A C 1
ATOM 505 O O . LEU A 1 70 ? -5.266 8.991 4.700 1.00 74.50 70 LEU A O 1
ATOM 509 N N . LYS A 1 71 ? -3.869 10.277 3.509 1.00 76.25 71 LYS A N 1
ATOM 510 C CA . LYS A 1 71 ? -4.606 11.532 3.741 1.00 76.25 71 LYS A CA 1
ATOM 511 C C . LYS A 1 71 ? -6.033 11.419 3.206 1.00 76.25 71 LYS A C 1
ATOM 513 O O . LYS A 1 71 ? -6.980 11.721 3.924 1.00 76.25 71 LYS A O 1
ATOM 518 N N . VAL A 1 72 ? -6.205 10.919 1.983 1.00 71.50 72 VAL A N 1
ATOM 519 C CA . VAL A 1 72 ? -7.528 10.675 1.393 1.00 71.50 72 VAL A CA 1
ATOM 520 C C . VAL A 1 72 ? -8.297 9.634 2.200 1.00 71.50 72 VAL A C 1
ATOM 522 O O . VAL A 1 72 ? -9.454 9.878 2.527 1.00 71.50 72 VAL A O 1
ATOM 525 N N . ALA A 1 73 ? -7.682 8.514 2.572 1.00 68.25 73 ALA A N 1
ATOM 526 C CA . ALA A 1 73 ? -8.317 7.469 3.365 1.00 68.25 73 ALA A CA 1
ATOM 527 C C . ALA A 1 73 ? -8.803 8.025 4.708 1.00 68.25 73 ALA A C 1
ATOM 529 O O . ALA A 1 73 ? -10.002 8.009 4.960 1.00 68.25 73 ALA A O 1
ATOM 530 N N . LEU A 1 74 ? -7.928 8.627 5.514 1.00 67.62 74 LEU A N 1
ATOM 531 C CA . LEU A 1 74 ? -8.285 9.193 6.817 1.00 67.62 74 LEU A CA 1
ATOM 532 C C . LEU A 1 74 ? -9.365 10.287 6.720 1.00 67.62 74 LEU A C 1
ATOM 534 O O . LEU A 1 74 ? -10.231 10.370 7.590 1.00 67.62 74 LEU A O 1
ATOM 538 N N . LEU A 1 75 ? -9.358 11.104 5.660 1.00 68.81 75 LEU A N 1
ATOM 539 C CA . LEU A 1 75 ? -10.335 12.186 5.476 1.00 68.81 75 LEU A CA 1
ATOM 540 C C . LEU A 1 75 ? -11.685 11.718 4.906 1.00 68.81 75 LEU A C 1
ATOM 542 O O . LEU A 1 75 ? -12.712 12.344 5.176 1.00 68.81 75 LEU A O 1
ATOM 546 N N . THR A 1 76 ? -11.713 10.650 4.104 1.00 66.00 76 THR A N 1
ATOM 547 C CA . THR A 1 76 ? -12.909 10.242 3.336 1.00 66.00 76 THR A CA 1
ATOM 548 C C . THR A 1 76 ? -13.576 8.971 3.847 1.00 66.00 76 THR A C 1
ATOM 550 O O . THR A 1 76 ? -14.767 8.765 3.595 1.00 66.00 76 THR A O 1
ATOM 553 N N . ILE A 1 77 ? -12.867 8.151 4.626 1.00 62.53 77 ILE A N 1
ATOM 554 C CA . ILE A 1 77 ? -13.392 6.909 5.202 1.00 62.53 77 ILE A CA 1
ATOM 555 C C . ILE A 1 77 ? -14.608 7.173 6.094 1.00 62.53 77 ILE A C 1
ATOM 557 O O . ILE A 1 77 ? -15.574 6.416 6.023 1.00 62.53 77 ILE A O 1
ATOM 561 N N . ARG A 1 78 ? -14.612 8.277 6.853 1.00 57.91 78 ARG A N 1
ATOM 562 C CA . ARG A 1 78 ? -15.743 8.674 7.712 1.00 57.91 78 ARG A CA 1
ATOM 563 C C . ARG A 1 78 ? -16.983 9.133 6.936 1.00 57.91 78 ARG A C 1
ATOM 565 O O . ARG A 1 78 ? -18.053 9.230 7.519 1.00 57.91 78 ARG A O 1
ATOM 572 N N . ARG A 1 79 ? -16.842 9.461 5.645 1.00 55.88 79 ARG A N 1
ATOM 573 C CA . ARG A 1 79 ? -17.880 10.127 4.834 1.00 55.88 79 ARG A CA 1
ATOM 574 C C . ARG A 1 79 ? -18.461 9.266 3.712 1.00 55.88 79 ARG A C 1
ATOM 576 O O . ARG A 1 79 ? -19.425 9.693 3.089 1.00 55.88 79 ARG A O 1
ATOM 583 N N . SER A 1 80 ? -17.895 8.092 3.423 1.00 54.97 80 SER A N 1
ATOM 584 C CA . SER A 1 80 ? -18.468 7.207 2.396 1.00 54.97 80 SER A CA 1
ATOM 585 C C . SER A 1 80 ? -19.618 6.376 2.971 1.00 54.97 80 SER A C 1
ATOM 587 O O . SER A 1 80 ? -19.382 5.670 3.958 1.00 54.97 80 SER A O 1
ATOM 589 N N . PRO A 1 81 ? -20.813 6.401 2.349 1.00 53.34 81 PRO A N 1
ATOM 590 C CA . PRO A 1 81 ? -21.850 5.404 2.596 1.00 53.34 81 PRO A CA 1
ATOM 591 C C . PRO A 1 81 ? -21.287 4.000 2.350 1.00 53.34 81 PRO A C 1
ATOM 593 O O . PRO A 1 81 ? -20.453 3.816 1.462 1.00 53.34 81 PRO A O 1
ATOM 596 N N . ALA A 1 82 ? -21.721 3.014 3.133 1.00 52.88 82 ALA A N 1
ATOM 597 C CA . ALA A 1 82 ? -21.457 1.613 2.818 1.00 52.88 82 ALA A CA 1
ATOM 598 C C . ALA A 1 82 ? -22.186 1.256 1.508 1.00 52.88 82 ALA A C 1
ATOM 600 O O . ALA A 1 82 ? -23.388 1.501 1.414 1.00 52.88 82 ALA A O 1
ATOM 601 N N . GLY A 1 83 ? -21.478 0.726 0.502 1.00 53.00 83 GLY A N 1
ATOM 602 C CA . GLY A 1 83 ? -22.118 0.258 -0.738 1.00 53.00 83 GLY A CA 1
ATOM 603 C C . GLY A 1 83 ? -21.356 0.481 -2.048 1.00 53.00 83 GLY A C 1
ATOM 604 O O . GLY A 1 83 ? -21.977 0.451 -3.110 1.00 53.00 83 GLY A O 1
ATOM 605 N N . GLY A 1 84 ? -20.045 0.720 -2.028 1.00 58.19 84 GLY A N 1
ATOM 606 C CA . GLY A 1 84 ? -19.227 0.670 -3.234 1.00 58.19 84 GLY A CA 1
ATOM 607 C C . GLY A 1 84 ? -19.162 -0.757 -3.780 1.00 58.19 84 GLY A C 1
ATOM 608 O O . GLY A 1 84 ? -19.027 -1.740 -3.052 1.00 58.19 84 GLY A O 1
ATOM 609 N N . SER A 1 85 ? -19.309 -0.901 -5.096 1.00 65.75 85 SER A N 1
ATOM 610 C CA . SER A 1 85 ? -19.174 -2.208 -5.734 1.00 65.75 85 SER A CA 1
ATOM 611 C C . SER A 1 85 ? -17.697 -2.602 -5.762 1.00 65.75 85 SER A C 1
ATOM 613 O O . SER A 1 85 ? -16.888 -1.976 -6.451 1.00 65.75 85 SER A O 1
ATOM 615 N N . GLN A 1 86 ? -17.346 -3.681 -5.060 1.00 66.44 86 GLN A N 1
ATOM 616 C CA . GLN A 1 86 ? -16.008 -4.290 -5.077 1.00 66.44 86 GLN A CA 1
ATOM 617 C C . GLN A 1 86 ? -15.510 -4.546 -6.512 1.00 66.44 86 GLN A C 1
ATOM 619 O O . GLN A 1 86 ? -14.319 -4.424 -6.807 1.00 66.44 86 GLN A O 1
ATOM 624 N N . LEU A 1 87 ? -16.434 -4.847 -7.433 1.00 67.38 87 LEU A N 1
ATOM 625 C CA . LEU A 1 87 ? -16.134 -5.011 -8.851 1.00 67.38 87 LEU A CA 1
ATOM 626 C C . LEU A 1 87 ? -15.666 -3.696 -9.482 1.00 67.38 87 LEU A C 1
ATOM 628 O O . LEU A 1 87 ? -14.675 -3.711 -10.203 1.00 67.38 87 LEU A O 1
ATOM 632 N N . LEU A 1 88 ? -16.299 -2.556 -9.175 1.00 71.88 88 LEU A N 1
ATOM 633 C CA . LEU A 1 88 ? -15.872 -1.242 -9.677 1.00 71.88 88 LEU A CA 1
ATOM 634 C C . LEU A 1 88 ? -14.459 -0.895 -9.210 1.00 71.88 88 LEU A C 1
ATOM 636 O O . LEU A 1 88 ? -13.655 -0.439 -10.017 1.00 71.88 88 LEU A O 1
ATOM 640 N N . HIS A 1 89 ? -14.121 -1.155 -7.945 1.00 69.75 89 HIS A N 1
ATOM 641 C CA . HIS A 1 89 ? -12.764 -0.926 -7.447 1.00 69.75 89 HIS A CA 1
ATOM 642 C C . HIS A 1 89 ? -11.735 -1.824 -8.131 1.00 69.75 89 HIS A C 1
ATOM 644 O O . HIS A 1 89 ? -10.670 -1.345 -8.519 1.00 69.75 89 HIS A O 1
ATOM 650 N N . LYS A 1 90 ? -12.074 -3.095 -8.365 1.00 71.44 90 LYS A N 1
ATOM 651 C CA . LYS A 1 90 ? -11.229 -4.023 -9.122 1.00 71.44 90 LYS A CA 1
ATOM 652 C C . LYS A 1 90 ? -11.043 -3.562 -10.572 1.00 71.44 90 LYS A C 1
ATOM 654 O O . LYS A 1 90 ? -9.915 -3.555 -11.057 1.00 71.44 90 LYS A O 1
ATOM 659 N N . TYR A 1 91 ? -12.110 -3.131 -11.247 1.00 72.56 91 TYR A N 1
ATOM 660 C CA . TYR A 1 91 ? -12.041 -2.600 -12.612 1.00 72.56 91 TYR A CA 1
ATOM 661 C C . TYR A 1 91 ? -11.235 -1.306 -12.688 1.00 72.56 91 TYR A C 1
ATOM 663 O O . TYR A 1 91 ? -10.376 -1.194 -13.553 1.00 72.56 91 TYR A O 1
ATOM 671 N N . LEU A 1 92 ? -11.450 -0.359 -11.773 1.00 72.75 92 LEU A N 1
ATOM 672 C CA . LEU A 1 92 ? -10.693 0.893 -11.715 1.00 72.75 92 LEU A CA 1
ATOM 673 C C . LEU A 1 92 ? -9.215 0.647 -11.404 1.00 72.75 92 LEU A C 1
ATOM 675 O O . LEU A 1 92 ? -8.357 1.277 -12.016 1.00 72.75 92 LEU A O 1
ATOM 679 N N . ALA A 1 93 ? -8.898 -0.297 -10.513 1.00 68.81 93 ALA A N 1
ATOM 680 C CA . ALA A 1 93 ? -7.520 -0.690 -10.241 1.00 68.81 93 ALA A CA 1
ATOM 681 C C . ALA A 1 93 ? -6.868 -1.301 -11.493 1.00 68.81 93 ALA A C 1
ATOM 683 O O . ALA A 1 93 ? -5.791 -0.860 -11.891 1.00 68.81 93 ALA A O 1
ATOM 684 N N . MET A 1 94 ? -7.548 -2.234 -12.171 1.00 67.69 94 MET A N 1
ATOM 685 C CA . MET A 1 94 ? -7.065 -2.825 -13.427 1.00 67.69 94 MET A CA 1
ATOM 686 C C . MET A 1 94 ? -6.896 -1.775 -14.535 1.00 67.69 94 MET A C 1
ATOM 688 O O . MET A 1 94 ? -5.862 -1.755 -15.199 1.00 67.69 94 MET A O 1
ATOM 692 N N . ALA A 1 95 ? -7.861 -0.868 -14.699 1.00 66.12 95 ALA A N 1
ATOM 693 C CA . ALA A 1 95 ? -7.815 0.207 -15.686 1.00 66.12 95 ALA A CA 1
ATOM 694 C C . ALA A 1 95 ? -6.687 1.205 -15.391 1.00 66.12 95 ALA A C 1
ATOM 696 O O . ALA A 1 95 ? -5.958 1.585 -16.304 1.00 66.12 95 ALA A O 1
ATOM 697 N N . SER A 1 96 ? -6.490 1.579 -14.121 1.00 64.88 96 SER A N 1
ATOM 698 C CA . SER A 1 96 ? -5.381 2.447 -13.706 1.00 64.88 96 SER A CA 1
ATOM 699 C C . SER A 1 96 ? -4.019 1.795 -13.965 1.00 64.88 96 SER A C 1
ATOM 701 O O . SER A 1 96 ? -3.127 2.445 -14.505 1.00 64.88 96 SER A O 1
ATOM 703 N N . GLY A 1 97 ? -3.892 0.490 -13.697 1.00 61.38 97 GLY A N 1
ATOM 704 C CA . GLY A 1 97 ? -2.679 -0.275 -13.980 1.00 61.38 97 GLY A CA 1
ATOM 705 C C . GLY A 1 97 ? -2.383 -0.413 -15.476 1.00 61.38 97 GLY A C 1
ATOM 706 O O . GLY A 1 97 ? -1.218 -0.367 -15.869 1.00 61.38 97 GLY A O 1
ATOM 707 N N . ALA A 1 98 ? -3.420 -0.535 -16.312 1.00 62.38 98 ALA A N 1
ATOM 708 C CA . ALA A 1 98 ? -3.294 -0.599 -17.767 1.00 62.38 98 ALA A CA 1
ATOM 709 C C . ALA A 1 98 ? -2.935 0.765 -18.384 1.00 62.38 98 ALA A C 1
ATOM 711 O O . ALA A 1 98 ? -1.999 0.844 -19.176 1.00 62.38 98 ALA A O 1
ATOM 712 N N . ALA A 1 99 ? -3.618 1.843 -17.978 1.00 57.56 99 ALA A N 1
ATOM 713 C CA . ALA A 1 99 ? -3.347 3.205 -18.450 1.00 57.56 99 ALA A CA 1
ATOM 714 C C . ALA A 1 99 ? -1.958 3.712 -18.020 1.00 57.56 99 ALA A C 1
ATOM 716 O O . ALA A 1 99 ? -1.306 4.448 -18.755 1.00 57.56 99 ALA A O 1
ATOM 717 N N . GLY A 1 100 ? -1.475 3.275 -16.853 1.00 55.16 100 GLY A N 1
ATOM 718 C CA . GLY A 1 100 ? -0.108 3.526 -16.401 1.00 55.16 100 GLY A CA 1
ATOM 719 C C . GLY A 1 100 ? 0.972 2.822 -17.212 1.00 55.16 100 GLY A C 1
ATOM 720 O O . GLY A 1 100 ? 2.089 3.320 -17.320 1.00 55.16 100 GLY A O 1
ATOM 721 N N . GLY A 1 101 ? 0.653 1.657 -17.781 1.00 57.53 101 GLY A N 1
ATOM 722 C CA . GLY A 1 101 ? 1.617 0.824 -18.496 1.00 57.53 101 GLY A CA 1
ATOM 723 C C . GLY A 1 101 ? 2.046 1.368 -19.855 1.00 57.53 101 GLY A C 1
ATOM 724 O O . GLY A 1 101 ? 3.138 1.038 -20.305 1.00 57.53 101 GLY A O 1
ATOM 725 N N . THR A 1 102 ? 1.239 2.216 -20.498 1.00 58.62 102 THR A N 1
ATOM 726 C CA . THR A 1 102 ? 1.519 2.713 -21.858 1.00 58.62 102 THR A CA 1
ATOM 727 C C . THR A 1 102 ? 2.439 3.933 -21.896 1.00 58.62 102 THR A C 1
ATOM 729 O O . THR A 1 102 ? 3.081 4.168 -22.914 1.00 58.62 102 THR A O 1
ATOM 732 N N . PHE A 1 103 ? 2.527 4.704 -20.808 1.00 60.22 103 PHE A N 1
ATOM 733 C CA . PHE A 1 103 ? 3.338 5.930 -20.730 1.00 60.22 103 PHE A CA 1
ATOM 734 C C . PHE A 1 103 ? 4.580 5.797 -19.824 1.00 60.22 103 PHE A C 1
ATOM 736 O O . PHE A 1 103 ? 5.396 6.719 -19.739 1.00 60.22 103 PHE A O 1
ATOM 743 N N . GLY A 1 104 ? 4.759 4.640 -19.177 1.00 64.31 104 GLY A N 1
ATOM 744 C CA . GLY A 1 104 ? 5.970 4.286 -18.438 1.00 64.31 104 GLY A CA 1
ATOM 745 C C . GLY A 1 104 ? 6.320 5.259 -17.303 1.00 64.31 104 GLY A C 1
ATOM 746 O O . GLY A 1 104 ? 5.452 5.751 -16.578 1.00 64.31 104 GLY A O 1
ATOM 747 N N . LEU A 1 105 ? 7.619 5.543 -17.145 1.00 65.62 105 LEU A N 1
ATOM 748 C CA . LEU A 1 105 ? 8.154 6.379 -16.059 1.00 65.62 105 LEU A CA 1
ATOM 749 C C . LEU A 1 105 ? 7.574 7.807 -16.035 1.00 65.62 105 LEU A C 1
ATOM 751 O O . LEU A 1 105 ? 7.519 8.422 -14.972 1.00 65.62 105 LEU A O 1
ATOM 755 N N . ALA A 1 106 ? 7.120 8.335 -17.176 1.00 69.50 106 ALA A N 1
ATOM 756 C CA . ALA A 1 106 ? 6.626 9.708 -17.286 1.00 69.50 106 ALA A CA 1
ATOM 757 C C . ALA A 1 106 ? 5.295 9.930 -16.546 1.00 69.50 106 ALA A C 1
ATOM 759 O O . ALA A 1 106 ? 5.049 11.016 -16.022 1.00 69.50 106 ALA A O 1
ATOM 760 N N . THR A 1 107 ? 4.446 8.903 -16.452 1.00 72.19 107 THR A N 1
ATOM 761 C CA . THR A 1 107 ? 3.150 8.983 -15.754 1.00 72.19 107 THR A CA 1
ATOM 762 C C . THR A 1 107 ? 3.210 8.594 -14.285 1.00 72.19 107 THR A C 1
ATOM 764 O O . THR A 1 107 ? 2.229 8.794 -13.569 1.00 72.19 107 THR A O 1
ATOM 767 N N . LEU A 1 108 ? 4.348 8.087 -13.804 1.00 70.06 108 LEU A N 1
ATOM 768 C CA . LEU A 1 108 ? 4.518 7.619 -12.427 1.00 70.06 108 LEU A CA 1
ATOM 769 C C . LEU A 1 108 ? 4.055 8.596 -11.341 1.00 70.06 108 LEU A C 1
ATOM 771 O O . LEU A 1 108 ? 3.379 8.143 -10.413 1.00 70.06 108 LEU A O 1
ATOM 775 N N . PRO A 1 109 ? 4.360 9.909 -11.419 1.00 74.56 109 PRO A N 1
ATOM 776 C CA . PRO A 1 109 ? 3.967 10.841 -10.365 1.00 74.56 109 PRO A CA 1
ATOM 777 C C . PRO A 1 109 ? 2.450 10.981 -10.202 1.00 74.56 109 PRO A C 1
ATOM 779 O O . PRO A 1 109 ? 1.999 11.400 -9.139 1.00 74.56 109 PRO A O 1
ATOM 782 N N . LEU A 1 110 ? 1.669 10.640 -11.234 1.00 77.19 110 LEU A N 1
ATOM 783 C CA . LEU A 1 110 ? 0.208 10.691 -11.217 1.00 77.19 110 LEU A CA 1
ATOM 784 C C . LEU A 1 110 ? -0.413 9.301 -11.043 1.00 77.19 110 LEU A C 1
ATOM 786 O O . LEU A 1 110 ? -1.355 9.132 -10.271 1.00 77.19 110 LEU A O 1
ATOM 790 N N . GLU A 1 111 ? 0.129 8.296 -11.725 1.00 78.38 111 GLU A N 1
ATOM 791 C CA . GLU A 1 111 ? -0.411 6.940 -11.721 1.00 78.38 111 GLU A CA 1
ATOM 792 C C . GLU A 1 111 ? -0.276 6.251 -10.365 1.00 78.38 111 GLU A C 1
ATOM 794 O O . GLU A 1 111 ? -1.226 5.608 -9.909 1.00 78.38 111 GLU A O 1
ATOM 799 N N . LEU A 1 112 ? 0.867 6.417 -9.689 1.00 78.62 112 LEU A N 1
ATOM 800 C CA . LEU A 1 112 ? 1.093 5.783 -8.393 1.00 78.62 112 LEU A CA 1
ATOM 801 C C . LEU A 1 112 ? 0.121 6.295 -7.326 1.00 78.62 112 LEU A C 1
ATOM 803 O O . LEU A 1 112 ? -0.538 5.456 -6.710 1.00 78.62 112 LEU A O 1
ATOM 807 N N . PRO A 1 113 ? -0.053 7.615 -7.102 1.00 80.00 113 PRO A N 1
ATOM 808 C CA . PRO A 1 113 ? -1.054 8.091 -6.153 1.00 80.00 113 PRO A CA 1
ATOM 809 C C . PRO A 1 113 ? -2.470 7.620 -6.494 1.00 80.00 113 PRO A C 1
ATOM 811 O O . PRO A 1 113 ? -3.181 7.165 -5.602 1.00 80.00 113 PRO A O 1
ATOM 814 N N . VAL A 1 114 ? -2.878 7.682 -7.767 1.00 82.12 114 VAL A N 1
ATOM 815 C CA . VAL A 1 114 ? -4.241 7.314 -8.185 1.00 82.12 114 VAL A CA 1
ATOM 816 C C . VAL A 1 114 ? -4.512 5.829 -7.951 1.00 82.12 114 VAL A C 1
ATOM 818 O O . VAL A 1 114 ? -5.484 5.485 -7.275 1.00 82.12 114 VAL A O 1
ATOM 821 N N . SER A 1 115 ? -3.643 4.948 -8.449 1.00 79.44 115 SER A N 1
ATOM 822 C CA . SER A 1 115 ? -3.785 3.500 -8.257 1.00 79.44 115 SER A CA 1
ATOM 823 C C . SER A 1 115 ? -3.722 3.122 -6.774 1.00 79.44 115 SER A C 1
ATOM 825 O O . SER A 1 115 ? -4.545 2.336 -6.304 1.00 79.44 115 SER A O 1
ATOM 827 N N . THR A 1 116 ? -2.823 3.742 -6.003 1.00 83.56 116 THR A N 1
ATOM 828 C CA . THR A 1 116 ? -2.692 3.504 -4.556 1.00 83.56 116 THR A CA 1
ATOM 829 C C . THR A 1 116 ? -3.939 3.947 -3.792 1.00 83.56 116 THR A C 1
ATOM 831 O O . THR A 1 116 ? -4.406 3.210 -2.928 1.00 83.56 116 THR A O 1
ATOM 834 N N . ILE A 1 117 ? -4.536 5.096 -4.134 1.00 83.75 117 ILE A N 1
ATOM 835 C CA . ILE A 1 117 ? -5.809 5.554 -3.551 1.00 83.75 117 ILE A CA 1
ATOM 836 C C . ILE A 1 117 ? -6.934 4.559 -3.857 1.00 83.75 117 ILE A C 1
ATOM 838 O O . ILE A 1 117 ? -7.687 4.201 -2.952 1.00 83.75 117 ILE A O 1
ATOM 842 N N . ILE A 1 118 ? -7.054 4.099 -5.107 1.00 82.19 118 ILE A N 1
ATOM 843 C CA . ILE A 1 118 ? -8.093 3.138 -5.511 1.00 82.19 118 ILE A CA 1
ATOM 844 C C . ILE A 1 118 ? -7.930 1.820 -4.747 1.00 82.19 118 ILE A C 1
ATOM 846 O O . ILE A 1 118 ? -8.903 1.318 -4.183 1.00 82.19 118 ILE A O 1
ATOM 850 N N . MET A 1 119 ? -6.707 1.285 -4.687 1.00 84.56 119 MET A N 1
ATOM 851 C CA . MET A 1 119 ? -6.402 0.052 -3.958 1.00 84.56 119 MET A CA 1
ATOM 852 C C . MET A 1 119 ? -6.682 0.200 -2.463 1.00 84.56 119 MET A C 1
ATOM 854 O O . MET A 1 119 ? -7.374 -0.637 -1.889 1.00 84.56 119 MET A O 1
ATOM 858 N N . LEU A 1 120 ? -6.217 1.284 -1.836 1.00 85.75 120 LEU A N 1
ATOM 859 C CA . LEU A 1 120 ? -6.442 1.527 -0.413 1.00 85.75 120 LEU A CA 1
ATOM 860 C C . LEU A 1 120 ? -7.932 1.665 -0.098 1.00 85.75 120 LEU A C 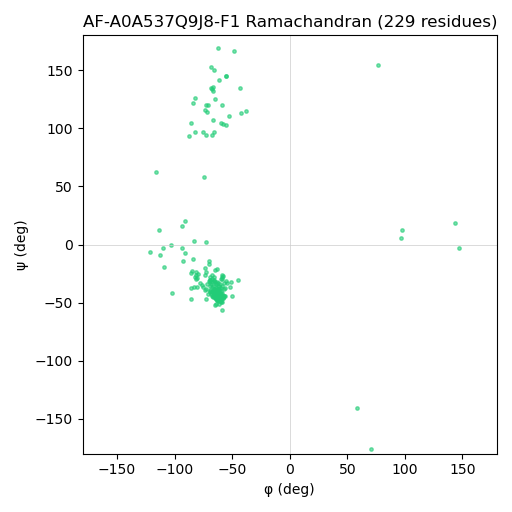1
ATOM 862 O O . LEU A 1 120 ? -8.398 1.145 0.913 1.00 85.75 120 LEU A O 1
ATOM 866 N N . ARG A 1 121 ? -8.697 2.321 -0.977 1.00 83.00 121 ARG A N 1
ATOM 867 C CA . ARG A 1 121 ? -10.149 2.442 -0.828 1.00 83.00 121 ARG A CA 1
ATOM 868 C C . ARG A 1 121 ? -10.844 1.088 -0.932 1.00 83.00 121 ARG A C 1
ATOM 870 O O . ARG A 1 121 ? -11.721 0.817 -0.123 1.00 83.00 121 ARG A O 1
ATOM 877 N N . SER A 1 122 ? -10.404 0.229 -1.852 1.00 84.56 122 SER A N 1
ATOM 878 C CA . SER A 1 122 ? -10.896 -1.148 -1.946 1.00 84.56 122 SER A CA 1
ATOM 879 C C . SER A 1 122 ? -10.600 -1.951 -0.679 1.00 84.56 122 SER A C 1
ATOM 881 O O . SER A 1 122 ? -11.472 -2.668 -0.205 1.00 84.56 122 SER A O 1
ATOM 883 N N . ILE A 1 123 ? -9.388 -1.835 -0.126 1.00 86.94 123 ILE A N 1
ATOM 884 C CA . ILE A 1 123 ? -8.985 -2.528 1.109 1.00 86.94 123 ILE A CA 1
ATOM 885 C C . ILE A 1 123 ? -9.838 -2.049 2.286 1.00 86.94 123 ILE A C 1
ATOM 887 O O . ILE A 1 123 ? -10.373 -2.865 3.030 1.00 86.94 123 ILE A O 1
ATOM 891 N N . ALA A 1 124 ? -10.007 -0.734 2.427 1.00 86.12 124 ALA A N 1
ATOM 892 C CA . ALA A 1 124 ? -10.832 -0.144 3.472 1.00 86.12 124 ALA A CA 1
ATOM 893 C C . ALA A 1 124 ? -12.301 -0.589 3.360 1.00 86.12 124 ALA A C 1
ATOM 895 O O . ALA A 1 124 ? -12.940 -0.890 4.364 1.00 86.12 124 ALA A O 1
ATOM 896 N N . GLU A 1 125 ? -12.854 -0.659 2.151 1.00 83.75 125 GLU A N 1
ATOM 897 C CA . GLU A 1 125 ? -14.224 -1.135 1.959 1.00 83.75 125 GLU A CA 1
ATOM 898 C C . GLU A 1 125 ? -14.393 -2.611 2.337 1.00 83.75 125 GLU A C 1
ATOM 900 O O . GLU A 1 125 ? -15.350 -2.932 3.037 1.00 83.75 125 GLU A O 1
ATOM 905 N N . ILE A 1 126 ? -13.435 -3.474 1.973 1.00 86.50 126 ILE A N 1
ATOM 906 C CA . ILE A 1 126 ? -13.419 -4.885 2.394 1.00 86.50 126 ILE A CA 1
ATOM 907 C C . ILE A 1 126 ? -13.343 -4.991 3.922 1.00 86.50 126 ILE A C 1
ATOM 909 O O . ILE A 1 126 ? -14.135 -5.697 4.531 1.00 86.50 126 ILE A O 1
ATOM 913 N N . ALA A 1 127 ? -12.436 -4.253 4.568 1.00 87.06 127 ALA A N 1
ATOM 914 C CA . ALA A 1 127 ? -12.326 -4.264 6.027 1.00 87.06 127 ALA A CA 1
ATOM 915 C C . ALA A 1 127 ? -13.661 -3.880 6.689 1.00 87.06 127 ALA A C 1
ATOM 917 O O . ALA A 1 127 ? -14.135 -4.549 7.604 1.00 87.06 127 ALA A O 1
ATOM 918 N N . ARG A 1 128 ? -14.320 -2.839 6.171 1.00 84.62 128 ARG A N 1
ATOM 919 C CA . ARG A 1 128 ? -15.626 -2.394 6.666 1.00 84.62 128 ARG A CA 1
ATOM 920 C C . ARG A 1 128 ? -16.732 -3.424 6.436 1.00 84.62 128 ARG A C 1
ATOM 922 O O . ARG A 1 128 ? -17.591 -3.557 7.303 1.00 84.62 128 ARG A O 1
ATOM 929 N N . SER A 1 129 ? -16.745 -4.126 5.299 1.00 84.19 129 SER A N 1
ATOM 930 C CA . SER A 1 129 ? -17.742 -5.177 5.043 1.00 84.19 129 SER A CA 1
ATOM 931 C C . SER A 1 129 ? -17.588 -6.369 5.984 1.00 84.19 129 SER A C 1
ATOM 933 O O . SER A 1 129 ? -18.586 -6.998 6.313 1.00 84.19 129 SER A O 1
ATOM 935 N N . GLU A 1 130 ? -16.370 -6.623 6.466 1.00 86.31 130 GLU A N 1
ATOM 936 C CA . GLU A 1 130 ? -16.076 -7.615 7.511 1.00 86.31 130 GLU A CA 1
ATOM 937 C C . GLU A 1 130 ? -16.311 -7.079 8.941 1.00 86.31 130 GLU A C 1
ATOM 939 O O . GLU A 1 130 ? -16.078 -7.781 9.922 1.00 86.31 130 GLU A O 1
ATOM 944 N N . GLY A 1 131 ? -16.799 -5.840 9.086 1.00 86.00 131 GLY A N 1
ATOM 945 C CA . GLY A 1 131 ? -17.189 -5.249 10.370 1.00 86.00 131 GLY A CA 1
ATOM 946 C C . GLY A 1 131 ? -16.140 -4.358 11.044 1.00 86.00 131 GLY A C 1
ATOM 947 O O . GLY A 1 131 ? -16.385 -3.892 12.158 1.00 86.00 131 GLY A O 1
ATOM 948 N N . GLU A 1 132 ? -15.006 -4.067 10.399 1.00 87.62 132 GLU A N 1
ATOM 949 C CA . GLU A 1 132 ? -13.979 -3.186 10.972 1.00 87.62 132 GLU A CA 1
ATOM 950 C C . GLU A 1 132 ? -14.453 -1.730 11.098 1.00 87.62 132 GLU A C 1
ATOM 952 O O . GLU A 1 132 ? -14.980 -1.120 10.156 1.00 87.62 132 GLU A O 1
ATOM 957 N N . ASN A 1 133 ? -14.195 -1.125 12.261 1.00 87.00 133 ASN A N 1
ATOM 958 C CA . ASN A 1 133 ? -14.507 0.279 12.512 1.00 87.00 133 ASN A CA 1
ATOM 959 C C . ASN A 1 133 ? -13.353 1.183 12.074 1.00 87.00 133 ASN A C 1
ATOM 961 O O . ASN A 1 133 ? -12.474 1.531 12.854 1.00 87.00 133 ASN A O 1
ATOM 965 N N . LEU A 1 134 ? -13.414 1.680 10.845 1.00 84.94 134 LEU A N 1
ATOM 966 C CA . LEU A 1 134 ? -12.374 2.558 10.305 1.00 84.94 134 LEU A CA 1
ATOM 967 C C . LEU A 1 134 ? -12.354 3.988 10.885 1.00 84.94 134 LEU A C 1
ATOM 969 O O . LEU A 1 134 ? -11.570 4.827 10.437 1.00 84.94 134 LEU A O 1
ATOM 973 N N . SER A 1 135 ? -13.226 4.305 11.849 1.00 82.56 135 SER A N 1
ATOM 974 C CA . SER A 1 135 ? -13.056 5.513 12.667 1.00 82.56 135 SER A CA 1
ATOM 975 C C . SER A 1 135 ? -11.916 5.358 13.674 1.00 82.56 135 SER A C 1
ATOM 977 O O . SER A 1 135 ? -11.399 6.381 14.133 1.00 82.56 135 SER A O 1
ATOM 979 N N . ASP A 1 136 ? -11.534 4.114 13.983 1.00 86.44 136 ASP A N 1
ATOM 980 C CA . ASP A 1 136 ? -10.344 3.757 14.744 1.00 86.44 136 ASP A CA 1
ATOM 981 C C . ASP A 1 136 ? -9.080 3.981 13.887 1.00 86.44 136 ASP A C 1
ATOM 983 O O . ASP A 1 136 ? -8.940 3.378 12.812 1.00 86.44 136 ASP A O 1
ATOM 987 N N . PRO A 1 137 ? -8.147 4.849 14.328 1.00 85.25 137 PRO A N 1
ATOM 988 C CA . PRO A 1 137 ? -6.872 5.047 13.652 1.00 85.25 137 PRO A CA 1
ATOM 989 C C . PRO A 1 137 ? -6.079 3.752 13.452 1.00 85.25 137 PRO A C 1
ATOM 991 O O . PRO A 1 137 ? -5.396 3.625 12.436 1.00 85.25 137 PRO A O 1
ATOM 994 N N . GLU A 1 138 ? -6.167 2.790 14.373 1.00 89.38 138 GLU A N 1
ATOM 995 C CA . GLU A 1 138 ? -5.442 1.519 14.275 1.00 89.38 138 GLU A CA 1
ATOM 996 C C . GLU A 1 138 ? -5.955 0.669 13.102 1.00 89.38 138 GLU A C 1
ATOM 998 O O . GLU A 1 138 ? -5.159 0.199 12.281 1.00 89.38 138 GLU A O 1
ATOM 1003 N N . ALA A 1 139 ? -7.276 0.569 12.934 1.00 89.00 139 ALA A N 1
ATOM 1004 C CA . ALA A 1 139 ? -7.898 -0.113 11.797 1.00 89.00 139 ALA A CA 1
ATOM 1005 C C . ALA A 1 139 ? -7.575 0.580 10.458 1.00 89.00 139 ALA A C 1
ATOM 1007 O O . ALA A 1 139 ? -7.220 -0.066 9.466 1.00 89.00 139 ALA A O 1
ATOM 1008 N N . ALA A 1 140 ? -7.625 1.916 10.424 1.00 86.31 140 ALA A N 1
ATOM 1009 C CA . ALA A 1 140 ? -7.306 2.686 9.222 1.00 86.31 140 ALA A CA 1
ATOM 1010 C C . ALA A 1 140 ? -5.828 2.548 8.805 1.00 86.31 140 ALA A C 1
ATOM 1012 O O . ALA A 1 140 ? -5.526 2.371 7.622 1.00 86.31 140 ALA A O 1
ATOM 1013 N N . LEU A 1 141 ? -4.897 2.589 9.762 1.00 89.19 141 LEU A N 1
ATOM 1014 C CA . LEU A 1 141 ? -3.467 2.396 9.507 1.00 89.19 141 LEU A CA 1
ATOM 1015 C C . LEU A 1 141 ? -3.145 0.949 9.112 1.00 89.19 141 LEU A C 1
ATOM 1017 O O . LEU A 1 141 ? -2.274 0.730 8.268 1.00 89.19 141 LEU A O 1
ATOM 1021 N N . SER A 1 142 ? -3.886 -0.029 9.638 1.00 91.50 142 SER A N 1
ATOM 1022 C CA . SER A 1 142 ? -3.777 -1.435 9.231 1.00 91.50 142 SER A CA 1
ATOM 1023 C C . SER A 1 142 ? -4.134 -1.637 7.755 1.00 91.50 142 SER A C 1
ATOM 1025 O O . SER A 1 142 ? -3.457 -2.393 7.062 1.00 91.50 142 SER A O 1
ATOM 1027 N N . CYS A 1 143 ? -5.101 -0.886 7.215 1.00 89.12 143 CYS A N 1
ATOM 1028 C CA . CYS A 1 143 ? -5.399 -0.904 5.777 1.00 89.12 143 CYS A CA 1
ATOM 1029 C C . CYS A 1 143 ? -4.201 -0.439 4.925 1.00 89.12 143 CYS A C 1
ATOM 1031 O O . CYS A 1 143 ? -3.965 -0.973 3.844 1.00 89.12 143 CYS A O 1
ATOM 1033 N N . VAL A 1 144 ? -3.412 0.527 5.412 1.00 88.62 144 VAL A N 1
ATOM 1034 C CA . VAL A 1 144 ? -2.181 0.979 4.735 1.00 88.62 144 VAL A CA 1
ATOM 1035 C C . VAL A 1 144 ? -1.048 -0.031 4.901 1.00 88.62 144 VAL A C 1
ATOM 1037 O O . VAL A 1 144 ? -0.282 -0.260 3.964 1.00 88.62 144 VAL A O 1
ATOM 1040 N N . GLN A 1 145 ? -0.958 -0.673 6.067 1.00 89.56 145 GLN A N 1
ATOM 1041 C CA . GLN A 1 145 ? 0.037 -1.705 6.355 1.00 89.56 145 GLN A CA 1
ATOM 1042 C C . GLN A 1 145 ? 0.004 -2.853 5.332 1.00 89.56 145 GLN A C 1
ATOM 1044 O O . GLN A 1 145 ? 1.059 -3.400 5.019 1.00 89.56 145 GLN A O 1
ATOM 1049 N N . VAL A 1 146 ? -1.162 -3.174 4.755 1.00 88.31 146 VAL A N 1
ATOM 1050 C CA . VAL A 1 146 ? -1.319 -4.215 3.719 1.00 88.31 146 VAL A CA 1
ATOM 1051 C C . VAL A 1 146 ? -0.337 -4.037 2.553 1.00 88.31 146 VAL A C 1
ATOM 1053 O O . VAL A 1 146 ? 0.217 -5.026 2.077 1.00 88.31 146 VAL A O 1
ATOM 1056 N N . PHE A 1 147 ? -0.027 -2.801 2.141 1.00 85.88 147 PHE A N 1
ATOM 1057 C CA . PHE A 1 147 ? 0.943 -2.541 1.064 1.00 85.88 147 PHE A CA 1
ATOM 1058 C C . PHE A 1 147 ? 2.379 -2.966 1.403 1.00 85.88 147 PHE A C 1
ATOM 1060 O O . PHE A 1 147 ? 3.185 -3.191 0.502 1.00 85.88 147 PHE A O 1
ATOM 1067 N N . ALA A 1 148 ? 2.707 -3.081 2.691 1.00 84.25 148 ALA A N 1
ATOM 1068 C CA . ALA A 1 148 ? 4.024 -3.487 3.170 1.00 84.25 148 ALA A CA 1
ATOM 1069 C C . ALA A 1 148 ? 4.150 -5.000 3.412 1.00 84.25 148 ALA A C 1
ATOM 1071 O O . ALA A 1 148 ? 5.266 -5.496 3.559 1.00 84.25 148 ALA A O 1
ATOM 1072 N N . LEU A 1 149 ? 3.030 -5.731 3.451 1.00 80.00 149 LEU A N 1
ATOM 1073 C CA . LEU A 1 149 ? 2.964 -7.168 3.747 1.00 80.00 149 LEU A CA 1
ATOM 1074 C C . LEU A 1 149 ? 3.057 -8.054 2.486 1.00 80.00 149 LEU A C 1
ATOM 1076 O O . LEU A 1 149 ? 2.611 -9.195 2.528 1.00 80.00 149 LEU A O 1
ATOM 1080 N N . GLY A 1 150 ? 3.588 -7.521 1.376 1.00 67.12 150 GLY A N 1
ATOM 1081 C CA . GLY A 1 150 ? 3.564 -8.115 0.030 1.00 67.12 150 GLY A CA 1
ATOM 1082 C C . GLY A 1 150 ? 3.988 -9.592 -0.102 1.00 67.12 150 GLY A C 1
ATOM 1083 O O . GLY A 1 150 ? 4.549 -10.202 0.804 1.00 67.12 150 GLY A O 1
ATOM 1084 N N . GLY A 1 151 ? 3.698 -10.175 -1.272 1.00 59.59 151 GLY A N 1
ATOM 1085 C CA . GLY A 1 151 ? 3.930 -11.594 -1.574 1.00 59.59 151 GLY A CA 1
ATOM 1086 C C . GLY A 1 151 ? 5.410 -11.987 -1.674 1.00 59.59 151 GLY A C 1
ATOM 1087 O O . GLY A 1 151 ? 6.254 -11.161 -2.006 1.00 59.59 151 GLY A O 1
ATOM 1088 N N . ARG A 1 152 ? 5.691 -13.269 -1.388 1.00 52.66 152 ARG A N 1
ATOM 1089 C CA . ARG A 1 152 ? 7.031 -13.877 -1.257 1.00 52.66 152 ARG A CA 1
ATOM 1090 C C . ARG A 1 152 ? 8.048 -13.337 -2.270 1.00 52.66 152 ARG A C 1
ATOM 1092 O O . ARG A 1 152 ? 7.954 -13.619 -3.463 1.00 52.66 152 ARG A O 1
ATOM 1099 N N . THR A 1 153 ? 9.072 -12.664 -1.763 1.00 47.62 153 THR A N 1
ATOM 1100 C CA . THR A 1 153 ? 10.305 -12.361 -2.486 1.00 47.62 153 THR A CA 1
ATOM 1101 C C . THR A 1 153 ? 11.238 -13.567 -2.416 1.00 47.62 153 THR A C 1
ATOM 1103 O O . THR A 1 153 ? 11.947 -13.775 -1.440 1.00 47.62 153 THR A O 1
ATOM 1106 N N . GLY A 1 154 ? 11.214 -14.399 -3.458 1.00 46.75 154 GLY A N 1
ATOM 1107 C CA . GLY A 1 154 ? 12.214 -15.445 -3.671 1.00 46.75 154 GLY A CA 1
ATOM 1108 C C . GLY A 1 154 ? 12.098 -16.707 -2.802 1.00 46.75 154 GLY A C 1
ATOM 1109 O O . GLY A 1 154 ? 11.545 -16.755 -1.701 1.00 46.75 154 GLY A O 1
ATOM 1110 N N . THR A 1 155 ? 12.633 -17.797 -3.343 1.00 42.38 155 THR A N 1
ATOM 1111 C CA . THR A 1 155 ? 12.792 -19.087 -2.669 1.00 42.38 155 THR A CA 1
ATOM 1112 C C . THR A 1 155 ? 13.910 -18.985 -1.630 1.00 42.38 155 THR A C 1
ATOM 1114 O O . THR A 1 155 ? 15.076 -19.150 -1.977 1.00 42.38 155 THR A O 1
ATOM 1117 N N . GLY A 1 156 ? 13.579 -18.701 -0.368 1.00 48.53 156 GLY A N 1
ATOM 1118 C CA . GLY A 1 156 ? 14.552 -18.819 0.726 1.00 48.53 156 GLY A CA 1
ATOM 1119 C C . GLY A 1 156 ? 14.429 -17.827 1.880 1.00 48.53 156 GLY A C 1
ATOM 1120 O O . GLY A 1 156 ? 15.184 -17.963 2.839 1.00 48.53 156 GLY A O 1
ATOM 1121 N N . GLU A 1 157 ? 13.506 -16.860 1.847 1.00 48.34 157 GLU A N 1
ATOM 1122 C CA . GLU A 1 157 ? 13.246 -16.052 3.043 1.00 48.34 157 GLU A CA 1
ATOM 1123 C C . GLU A 1 157 ? 12.626 -16.940 4.131 1.00 48.34 157 GLU A C 1
ATOM 1125 O O . GLU A 1 157 ? 11.484 -17.389 4.028 1.00 48.34 157 GLU A O 1
ATOM 1130 N N . LEU A 1 158 ? 13.439 -17.236 5.149 1.00 52.03 158 LEU A N 1
ATOM 1131 C CA . LEU A 1 158 ? 13.075 -17.920 6.387 1.00 52.03 158 LEU A CA 1
ATOM 1132 C C . LEU A 1 158 ? 11.738 -17.367 6.901 1.00 52.03 158 LEU A C 1
ATOM 1134 O O . LEU A 1 158 ? 11.583 -16.149 6.976 1.00 52.03 158 LEU A O 1
ATOM 1138 N N . GLU A 1 159 ? 10.804 -18.229 7.319 1.00 55.34 159 GLU A N 1
ATOM 1139 C CA . GLU A 1 159 ? 9.503 -17.841 7.907 1.00 55.34 159 GLU A CA 1
ATOM 1140 C C . GLU A 1 159 ? 9.621 -16.711 8.951 1.00 55.34 159 GLU A C 1
ATOM 1142 O O . GLU A 1 159 ? 8.734 -15.863 9.063 1.00 55.34 159 GLU A O 1
ATOM 1147 N N . GLY A 1 160 ? 10.755 -16.630 9.659 1.00 60.72 160 GLY A N 1
ATOM 1148 C CA . GLY A 1 160 ? 11.072 -15.555 10.602 1.00 60.72 160 GLY A CA 1
ATOM 1149 C C . GLY A 1 160 ? 11.087 -14.138 10.008 1.00 60.72 160 GLY A C 1
ATOM 1150 O O . GLY A 1 160 ? 10.748 -13.195 10.717 1.00 60.72 160 GLY A O 1
ATOM 1151 N N . GLY A 1 161 ? 11.413 -13.959 8.725 1.00 72.69 161 GLY A N 1
ATOM 1152 C CA . GLY A 1 161 ? 11.441 -12.650 8.064 1.00 72.69 161 GLY A CA 1
ATOM 1153 C C . GLY A 1 161 ? 10.052 -12.022 7.931 1.00 72.69 161 GLY A C 1
ATOM 1154 O O . GLY A 1 161 ? 9.863 -10.857 8.285 1.00 72.69 161 GLY A O 1
ATOM 1155 N N . TYR A 1 162 ? 9.057 -12.806 7.506 1.00 73.75 162 TYR A N 1
ATOM 1156 C CA . TYR A 1 162 ? 7.666 -12.352 7.399 1.00 73.75 162 TYR A CA 1
ATOM 1157 C C . TYR A 1 162 ? 7.098 -11.951 8.767 1.00 73.75 162 TYR A C 1
ATOM 1159 O O . TYR A 1 162 ? 6.551 -10.855 8.922 1.00 73.75 162 TYR A O 1
ATOM 1167 N N . PHE A 1 163 ? 7.276 -12.799 9.786 1.00 79.50 163 PHE A N 1
ATOM 1168 C CA . PHE A 1 163 ? 6.775 -12.512 11.132 1.00 79.50 163 PHE A CA 1
ATOM 1169 C C . PHE A 1 163 ? 7.516 -11.351 11.805 1.00 79.50 163 PHE A C 1
ATOM 1171 O O . PHE A 1 163 ? 6.881 -10.560 12.503 1.00 79.50 163 PHE A O 1
ATOM 1178 N N . ALA A 1 164 ? 8.819 -11.183 11.556 1.00 83.50 164 ALA A N 1
ATOM 1179 C CA . ALA A 1 164 ? 9.576 -10.030 12.041 1.00 83.50 164 ALA A CA 1
ATOM 1180 C C . ALA A 1 164 ? 9.062 -8.718 11.431 1.00 83.50 164 ALA A C 1
ATOM 1182 O O . ALA A 1 164 ? 8.819 -7.751 12.155 1.00 83.50 164 ALA A O 1
ATOM 1183 N N . VAL A 1 165 ? 8.834 -8.691 10.114 1.00 82.25 165 VAL A N 1
ATOM 1184 C CA . VAL A 1 165 ? 8.267 -7.525 9.420 1.00 82.25 165 VAL A CA 1
ATOM 1185 C C . VAL A 1 165 ? 6.870 -7.216 9.945 1.00 82.25 165 VAL A C 1
ATOM 1187 O O . VAL A 1 165 ? 6.588 -6.067 10.285 1.00 82.25 165 VAL A O 1
ATOM 1190 N N . ARG A 1 166 ? 6.016 -8.234 10.081 1.00 84.50 166 ARG A N 1
ATOM 1191 C CA . ARG A 1 166 ? 4.659 -8.076 10.613 1.00 84.50 166 ARG A CA 1
ATOM 1192 C C . ARG A 1 166 ? 4.668 -7.533 12.043 1.00 84.50 166 ARG A C 1
ATOM 1194 O O . ARG A 1 166 ? 3.909 -6.616 12.338 1.00 84.50 166 ARG A O 1
ATOM 1201 N N . GLY A 1 167 ? 5.552 -8.034 12.906 1.00 88.25 167 GLY A N 1
ATOM 1202 C CA . GLY A 1 167 ? 5.705 -7.546 14.279 1.00 88.25 167 GLY A CA 1
ATOM 1203 C C . GLY A 1 167 ? 6.196 -6.097 14.349 1.00 88.25 167 GLY A C 1
ATOM 1204 O O . GLY A 1 167 ? 5.625 -5.283 15.075 1.00 88.25 167 GLY A O 1
ATOM 1205 N N . MET A 1 168 ? 7.209 -5.746 13.553 1.00 89.44 168 MET A N 1
ATOM 1206 C CA . MET A 1 168 ? 7.720 -4.373 13.467 1.00 89.44 168 MET A CA 1
ATOM 1207 C C . MET A 1 168 ? 6.639 -3.403 12.977 1.00 89.44 168 MET A C 1
ATOM 1209 O O . MET A 1 168 ? 6.446 -2.341 13.566 1.00 89.44 168 MET A O 1
ATOM 1213 N N . LEU A 1 169 ? 5.922 -3.768 11.913 1.00 89.06 169 LEU A N 1
ATOM 1214 C CA . LEU A 1 169 ? 4.867 -2.934 11.351 1.00 89.06 169 LEU A CA 1
ATOM 1215 C C . LEU A 1 169 ? 3.673 -2.808 12.297 1.00 89.06 169 LEU A C 1
ATOM 1217 O O . LEU A 1 169 ? 3.091 -1.730 12.357 1.00 89.06 169 LEU A O 1
ATOM 1221 N N . ALA A 1 170 ? 3.305 -3.864 13.028 1.00 90.81 170 ALA A N 1
ATOM 1222 C CA . ALA A 1 170 ? 2.232 -3.802 14.020 1.00 90.81 170 ALA A CA 1
ATOM 1223 C C . ALA A 1 170 ? 2.563 -2.780 15.113 1.00 90.81 170 ALA A C 1
ATOM 1225 O O . ALA A 1 170 ? 1.753 -1.906 15.403 1.00 90.81 170 ALA A O 1
ATOM 1226 N N . LYS A 1 171 ? 3.801 -2.797 15.626 1.00 92.00 171 LYS A N 1
ATOM 1227 C CA . LYS A 1 171 ? 4.274 -1.783 16.577 1.00 92.00 171 LYS A CA 1
ATOM 1228 C C . LYS A 1 171 ? 4.177 -0.367 16.001 1.00 92.00 171 LYS A C 1
ATOM 1230 O O . LYS A 1 171 ? 3.684 0.533 16.678 1.00 92.00 171 LYS A O 1
ATOM 1235 N N . SER A 1 172 ? 4.615 -0.165 14.758 1.00 91.50 172 SER A N 1
ATOM 1236 C CA . SER A 1 172 ? 4.526 1.143 14.102 1.00 91.50 172 SER A CA 1
ATOM 1237 C C . SER A 1 172 ? 3.086 1.612 13.890 1.00 91.50 172 SER A C 1
ATOM 1239 O O . SER A 1 172 ? 2.823 2.802 14.049 1.00 91.50 172 SER A O 1
ATOM 1241 N N . VAL A 1 173 ? 2.160 0.702 13.567 1.00 92.44 173 VAL A N 1
ATOM 1242 C CA . VAL A 1 173 ? 0.723 0.996 13.463 1.00 92.44 173 VAL A CA 1
ATOM 1243 C C . VAL A 1 173 ? 0.180 1.462 14.810 1.00 92.44 173 VAL A C 1
ATOM 1245 O O . VAL A 1 173 ? -0.400 2.541 14.874 1.00 92.44 173 VAL A O 1
ATOM 1248 N N . THR A 1 174 ? 0.430 0.721 15.892 1.00 92.88 174 THR A N 1
ATOM 1249 C CA . THR A 1 174 ? -0.055 1.086 17.231 1.00 92.88 174 THR A CA 1
ATOM 1250 C C . THR A 1 174 ? 0.529 2.422 17.714 1.00 92.88 174 THR A C 1
ATOM 1252 O O . THR A 1 174 ? -0.189 3.244 18.283 1.00 92.88 174 THR A O 1
ATOM 1255 N N . GLU A 1 175 ? 1.817 2.693 17.469 1.00 92.06 175 GLU A N 1
ATOM 1256 C CA . GLU A 1 175 ? 2.445 3.980 17.815 1.00 92.06 175 GLU A CA 1
ATOM 1257 C C . GLU A 1 175 ? 1.843 5.152 17.022 1.00 92.06 175 GLU A C 1
ATOM 1259 O O . GLU A 1 175 ? 1.544 6.203 17.592 1.00 92.06 175 GLU A O 1
ATOM 1264 N N . ALA A 1 176 ? 1.624 4.969 15.718 1.00 89.25 176 ALA A N 1
ATOM 1265 C CA . ALA A 1 176 ? 0.991 5.967 14.863 1.00 89.25 176 ALA A CA 1
ATOM 1266 C C . ALA A 1 176 ? -0.483 6.202 15.234 1.00 89.25 176 ALA A C 1
ATOM 1268 O O . ALA A 1 176 ? -0.931 7.349 15.269 1.00 89.25 176 ALA A O 1
ATOM 1269 N N . ALA A 1 177 ? -1.223 5.141 15.560 1.00 89.75 177 ALA A N 1
ATOM 1270 C CA . ALA A 1 177 ? -2.614 5.216 15.989 1.00 89.75 177 ALA A CA 1
ATOM 1271 C C . ALA A 1 177 ? -2.750 6.010 17.291 1.00 89.75 177 ALA A C 1
ATOM 1273 O O . ALA A 1 177 ? -3.581 6.915 17.378 1.00 89.75 177 ALA A O 1
ATOM 1274 N N . ARG A 1 178 ? -1.877 5.737 18.269 1.00 89.75 178 ARG A N 1
ATOM 1275 C CA . ARG A 1 178 ? -1.824 6.481 19.533 1.00 89.75 178 ARG A CA 1
ATOM 1276 C C . ARG A 1 178 ? -1.537 7.961 19.311 1.00 89.75 178 ARG A C 1
ATOM 1278 O O . ARG A 1 178 ? -2.236 8.797 19.870 1.00 89.75 178 ARG A O 1
ATOM 1285 N N . TYR A 1 179 ? -0.569 8.284 18.454 1.00 87.88 179 TYR A N 1
ATOM 1286 C CA . TYR A 1 179 ? -0.275 9.676 18.111 1.00 87.88 179 TYR A CA 1
ATOM 1287 C C . TYR A 1 179 ? -1.506 10.387 17.524 1.00 87.88 179 TYR A C 1
ATOM 1289 O O . TYR A 1 179 ? -1.837 11.490 17.954 1.00 87.88 179 TYR A O 1
ATOM 1297 N N . ILE A 1 180 ? -2.224 9.746 16.591 1.00 85.94 180 ILE A N 1
ATOM 1298 C CA . ILE A 1 180 ? -3.460 10.303 16.016 1.00 85.94 180 ILE A CA 1
ATOM 1299 C C . ILE A 1 180 ? -4.539 10.481 17.092 1.00 85.94 180 ILE A C 1
ATOM 1301 O O . ILE A 1 180 ? -5.234 11.496 17.086 1.00 85.94 180 ILE A O 1
ATOM 1305 N N . ALA A 1 181 ? -4.692 9.522 18.004 1.00 85.44 181 ALA A N 1
ATOM 1306 C CA . ALA A 1 181 ? -5.681 9.596 19.075 1.00 85.44 181 ALA A CA 1
ATOM 1307 C C . ALA A 1 181 ? -5.390 10.736 20.070 1.00 85.44 181 ALA A C 1
ATOM 1309 O O . ALA A 1 181 ? -6.317 11.408 20.511 1.00 85.44 181 ALA A O 1
ATOM 1310 N N . GLU A 1 182 ? -4.117 10.977 20.394 1.00 85.12 182 GLU A N 1
ATOM 1311 C CA . GLU A 1 182 ? -3.695 11.994 21.368 1.00 85.12 182 GLU A CA 1
ATOM 1312 C C . GLU A 1 182 ? -3.607 13.408 20.776 1.00 85.12 182 GLU A C 1
ATOM 1314 O O . GLU A 1 182 ? -3.904 14.381 21.467 1.00 85.12 182 GLU A O 1
ATOM 1319 N N . ARG A 1 183 ? -3.170 13.542 19.517 1.00 80.06 183 ARG A N 1
ATOM 1320 C CA . ARG A 1 183 ? -2.823 14.841 18.905 1.00 80.06 183 ARG A CA 1
ATOM 1321 C C . ARG A 1 183 ? -3.617 15.187 17.645 1.00 80.06 183 ARG A C 1
ATOM 1323 O O . ARG A 1 183 ? -3.508 16.299 17.132 1.00 80.06 183 ARG A O 1
ATOM 1330 N N . GLY A 1 184 ? -4.438 14.266 17.146 1.00 73.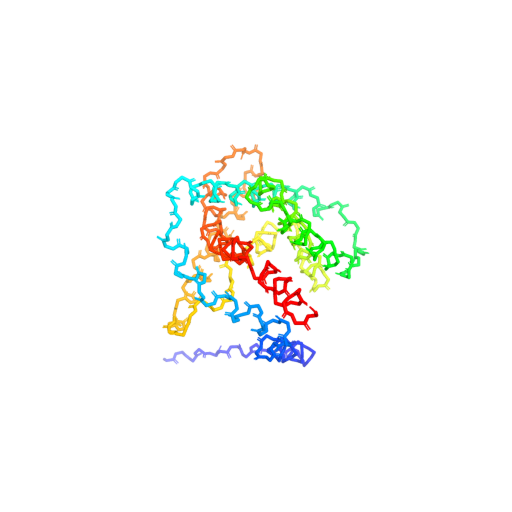50 184 GLY A N 1
ATOM 1331 C CA . GLY A 1 184 ? -5.142 14.420 15.876 1.00 73.50 184 GLY A CA 1
ATOM 1332 C C . GLY A 1 184 ? -4.217 14.332 14.655 1.00 73.50 184 GLY A C 1
ATOM 1333 O O . GLY A 1 184 ? -3.021 14.075 14.754 1.00 73.50 184 GLY A O 1
ATOM 1334 N N . ILE A 1 185 ? -4.788 14.548 13.466 1.00 68.50 185 ILE A N 1
ATOM 1335 C CA . ILE A 1 185 ? -4.074 14.501 12.168 1.00 68.50 185 ILE A CA 1
ATOM 1336 C C . ILE A 1 185 ? -3.588 15.910 11.749 1.00 68.50 185 ILE A C 1
ATOM 1338 O O . ILE A 1 185 ? -3.309 16.171 10.584 1.00 68.50 185 ILE A O 1
ATOM 1342 N N . ILE A 1 186 ? -3.565 16.862 12.685 1.00 57.56 186 ILE A N 1
ATOM 1343 C CA . ILE A 1 186 ? -3.509 18.298 12.370 1.00 57.56 186 ILE A CA 1
ATOM 1344 C C . ILE A 1 186 ? -2.079 18.752 12.024 1.00 57.56 186 ILE A C 1
ATOM 1346 O O . ILE A 1 186 ? -1.910 19.691 11.251 1.00 57.56 186 ILE A O 1
ATOM 1350 N N . GLU A 1 187 ? -1.049 18.055 12.512 1.00 59.47 187 GLU A N 1
ATOM 1351 C CA . GLU A 1 187 ? 0.343 18.361 12.168 1.00 59.47 187 GLU A CA 1
ATOM 1352 C C . GLU A 1 187 ? 0.764 17.657 10.866 1.00 59.47 187 GLU A C 1
ATOM 1354 O O . GLU A 1 187 ? 1.037 16.451 10.833 1.00 59.47 187 GLU A O 1
ATOM 1359 N N . GLU A 1 188 ? 0.856 18.420 9.771 1.00 56.03 188 GLU A N 1
ATOM 1360 C CA . GLU A 1 188 ? 1.578 17.966 8.581 1.00 56.03 188 GLU A CA 1
ATOM 1361 C C . GLU A 1 188 ? 3.039 17.673 8.961 1.00 56.03 188 GLU A C 1
ATOM 1363 O O . GLU A 1 188 ? 3.757 18.544 9.440 1.00 56.03 188 GLU A O 1
ATOM 1368 N N . GLY A 1 189 ? 3.482 16.427 8.758 1.00 61.22 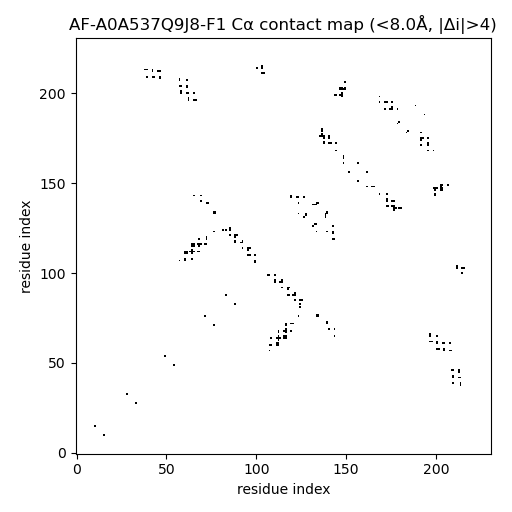189 GLY A N 1
ATOM 1369 C CA . GLY A 1 189 ? 4.865 16.019 9.030 1.00 61.22 189 GLY A CA 1
ATOM 1370 C C . GLY A 1 189 ? 5.113 15.328 10.374 1.00 61.22 189 GLY A C 1
ATOM 1371 O O . GLY A 1 189 ? 6.275 15.134 10.723 1.00 61.22 189 GLY A O 1
ATOM 1372 N N . ALA A 1 190 ? 4.069 14.905 11.101 1.00 76.75 190 ALA A N 1
ATOM 1373 C CA . ALA A 1 190 ? 4.192 14.098 12.319 1.00 76.75 190 ALA A CA 1
ATOM 1374 C C . ALA A 1 190 ? 5.260 12.984 12.177 1.00 76.75 190 ALA A C 1
ATOM 1376 O O . ALA A 1 190 ? 5.051 12.039 11.404 1.00 76.75 190 ALA A O 1
ATOM 1377 N N . PRO A 1 191 ? 6.387 13.038 12.920 1.00 82.06 191 PRO A N 1
ATOM 1378 C CA . PRO A 1 191 ? 7.537 12.162 12.675 1.00 82.06 191 PRO A CA 1
ATOM 1379 C C . PRO A 1 191 ? 7.203 10.669 12.743 1.00 82.06 191 PRO A C 1
ATOM 1381 O O . PRO A 1 191 ? 7.754 9.867 11.992 1.00 82.06 191 PRO A O 1
ATOM 1384 N N . VAL A 1 192 ? 6.256 10.291 13.608 1.00 87.12 192 VAL A N 1
ATOM 1385 C CA . VAL A 1 192 ? 5.788 8.905 13.758 1.00 87.12 192 VAL A CA 1
ATOM 1386 C C . VAL A 1 192 ? 5.043 8.430 12.506 1.00 87.12 192 VAL A C 1
ATOM 1388 O O . VAL A 1 192 ? 5.316 7.334 12.016 1.00 87.12 192 VAL A O 1
ATOM 1391 N N . LEU A 1 193 ? 4.161 9.263 11.941 1.00 83.50 193 LEU A N 1
ATOM 1392 C CA . LEU A 1 193 ? 3.436 8.946 10.706 1.00 83.50 193 LEU A CA 1
ATOM 1393 C C . LEU A 1 193 ? 4.367 8.933 9.496 1.00 83.50 193 LEU A C 1
ATOM 1395 O O . LEU A 1 193 ? 4.264 8.036 8.663 1.00 83.50 193 LEU A O 1
ATOM 1399 N N . VAL A 1 194 ? 5.313 9.873 9.422 1.00 83.31 194 VAL A N 1
ATOM 1400 C CA . VAL A 1 194 ? 6.339 9.897 8.369 1.00 83.31 194 VAL A CA 1
ATOM 1401 C C . VAL A 1 194 ? 7.196 8.633 8.428 1.00 83.31 194 VAL A C 1
ATOM 1403 O O . VAL A 1 194 ? 7.431 8.006 7.398 1.00 83.31 194 VAL A O 1
ATOM 1406 N N . ARG A 1 195 ? 7.608 8.198 9.626 1.00 86.88 195 ARG A N 1
ATOM 1407 C CA . ARG A 1 195 ? 8.379 6.961 9.806 1.00 86.88 195 ARG A CA 1
ATOM 1408 C C . ARG A 1 195 ? 7.575 5.724 9.408 1.00 86.88 195 ARG A C 1
ATOM 1410 O O . ARG A 1 195 ? 8.109 4.869 8.706 1.00 86.88 195 ARG A O 1
ATOM 1417 N N . PHE A 1 196 ? 6.310 5.631 9.819 1.00 88.69 196 PHE A N 1
ATOM 1418 C CA . PHE A 1 196 ? 5.412 4.546 9.411 1.00 88.69 196 PHE A CA 1
ATOM 1419 C C . PHE A 1 196 ? 5.250 4.499 7.885 1.00 88.69 196 PHE A C 1
ATOM 1421 O O . PHE A 1 196 ? 5.472 3.457 7.271 1.00 88.69 196 PHE A O 1
ATOM 1428 N N . LEU A 1 197 ? 4.951 5.638 7.258 1.00 85.69 197 LEU A N 1
ATOM 1429 C CA . LEU A 1 197 ? 4.826 5.742 5.805 1.00 85.69 197 LEU A CA 1
ATOM 1430 C C . LEU A 1 197 ? 6.133 5.398 5.089 1.00 85.69 197 LEU A C 1
ATOM 1432 O O . LEU A 1 197 ? 6.089 4.720 4.070 1.00 85.69 197 LEU A O 1
ATOM 1436 N N . GLY A 1 198 ? 7.287 5.796 5.627 1.00 85.06 198 GLY A N 1
ATOM 1437 C CA . GLY A 1 198 ? 8.597 5.417 5.098 1.00 85.06 198 GLY A CA 1
ATOM 1438 C C . GLY A 1 198 ? 8.837 3.905 5.149 1.00 85.06 198 GLY A C 1
ATOM 1439 O O . GLY A 1 198 ? 9.300 3.322 4.169 1.00 85.06 198 GLY A O 1
ATOM 1440 N N . GLN A 1 199 ? 8.456 3.244 6.248 1.00 86.75 199 GLN A N 1
ATOM 1441 C CA . GLN A 1 199 ? 8.523 1.783 6.362 1.00 86.75 199 GLN A CA 1
ATOM 1442 C C . GLN A 1 199 ? 7.626 1.098 5.324 1.00 86.75 199 GLN A C 1
ATOM 1444 O O . GLN A 1 199 ? 8.080 0.177 4.645 1.00 86.75 199 GLN A O 1
ATOM 1449 N N . VAL A 1 200 ? 6.394 1.577 5.134 1.00 87.50 200 VAL A N 1
ATOM 1450 C CA . VAL A 1 200 ? 5.491 1.044 4.101 1.00 87.50 200 VAL A CA 1
ATOM 1451 C C . VAL A 1 200 ? 6.047 1.303 2.699 1.00 87.50 200 VAL A C 1
ATOM 1453 O O . VAL A 1 200 ? 6.117 0.380 1.890 1.00 87.50 200 VAL A O 1
ATOM 1456 N N . ALA A 1 201 ? 6.515 2.521 2.423 1.00 84.06 201 ALA A N 1
ATOM 1457 C CA . ALA A 1 201 ? 7.052 2.927 1.128 1.00 84.06 201 ALA A CA 1
ATOM 1458 C C . ALA A 1 201 ? 8.297 2.132 0.731 1.00 84.06 201 ALA A C 1
ATOM 1460 O O . ALA A 1 201 ? 8.414 1.745 -0.425 1.00 84.06 201 ALA A O 1
ATOM 1461 N N . SER A 1 202 ? 9.193 1.830 1.674 1.00 82.38 202 SER A N 1
ATOM 1462 C CA . SER A 1 202 ? 10.389 1.024 1.392 1.00 82.38 202 SER A CA 1
ATOM 1463 C C . SER A 1 202 ? 10.059 -0.386 0.891 1.00 82.38 202 SER A C 1
ATOM 1465 O O . SER A 1 202 ? 10.765 -0.915 0.039 1.00 82.38 202 SER A O 1
ATOM 1467 N N . ARG A 1 203 ? 8.964 -0.983 1.377 1.00 81.38 203 ARG A N 1
ATOM 1468 C CA . ARG A 1 203 ? 8.509 -2.320 0.971 1.00 81.38 203 ARG A CA 1
ATOM 1469 C C . ARG A 1 203 ? 7.646 -2.264 -0.281 1.00 81.38 203 ARG A C 1
ATOM 1471 O O . ARG A 1 203 ? 7.890 -3.004 -1.229 1.00 81.38 203 ARG A O 1
ATOM 1478 N N . PHE A 1 204 ? 6.684 -1.347 -0.319 1.00 82.69 204 PHE A N 1
ATOM 1479 C CA . PHE A 1 204 ? 5.820 -1.166 -1.480 1.00 82.69 204 PHE A CA 1
ATOM 1480 C C . PHE A 1 204 ? 6.613 -0.708 -2.717 1.00 82.69 204 PHE A C 1
ATOM 1482 O O . PHE A 1 204 ? 6.343 -1.151 -3.830 1.00 82.69 204 PHE A O 1
ATOM 1489 N N . GLY A 1 205 ? 7.661 0.094 -2.518 1.00 79.44 205 GLY A N 1
ATOM 1490 C CA . GLY A 1 205 ? 8.577 0.551 -3.561 1.00 79.44 205 GLY A CA 1
ATOM 1491 C C . GLY A 1 205 ? 9.290 -0.585 -4.293 1.00 79.44 205 GLY A C 1
ATOM 1492 O O . GLY A 1 205 ? 9.550 -0.454 -5.486 1.00 79.44 205 GLY A O 1
ATOM 1493 N N . VAL A 1 206 ? 9.533 -1.729 -3.639 1.00 77.00 206 VAL A N 1
ATOM 1494 C CA . VAL A 1 206 ? 10.062 -2.935 -4.305 1.00 77.00 206 VAL A CA 1
ATOM 1495 C C . VAL A 1 206 ? 9.058 -3.458 -5.331 1.00 77.00 206 VAL A C 1
ATOM 1497 O O . VAL A 1 206 ? 9.423 -3.688 -6.482 1.00 77.00 206 VAL A O 1
ATOM 1500 N N . VAL A 1 207 ? 7.782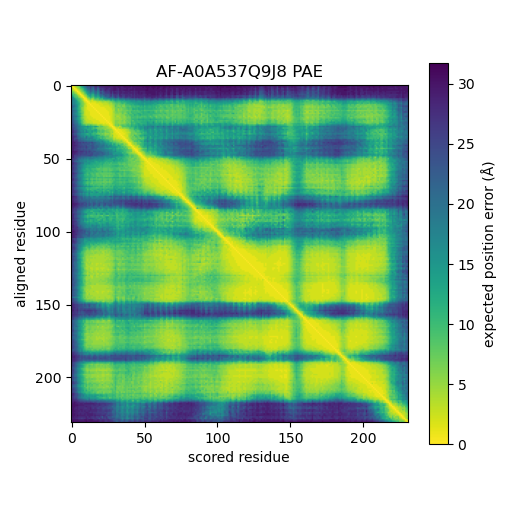 -3.565 -4.952 1.00 77.00 207 VAL A N 1
ATOM 1501 C CA . VAL A 1 207 ? 6.696 -4.017 -5.841 1.00 77.00 207 VAL A CA 1
ATOM 1502 C C . VAL A 1 207 ? 6.490 -3.035 -6.996 1.00 77.00 207 VAL A C 1
ATOM 1504 O O . VAL A 1 207 ? 6.343 -3.442 -8.148 1.00 77.00 207 VAL A O 1
ATOM 1507 N N . VAL A 1 208 ? 6.535 -1.731 -6.716 1.00 77.94 208 VAL A N 1
ATOM 1508 C CA . VAL A 1 208 ? 6.469 -0.680 -7.743 1.00 77.94 208 VAL A CA 1
ATOM 1509 C C . VAL A 1 208 ? 7.653 -0.781 -8.706 1.00 77.94 208 VAL A C 1
ATOM 1511 O O . VAL A 1 208 ? 7.468 -0.716 -9.917 1.00 77.94 208 VAL A O 1
ATOM 1514 N N . THR A 1 209 ? 8.862 -1.001 -8.194 1.00 75.06 209 THR A N 1
ATOM 1515 C CA . THR A 1 209 ? 10.065 -1.168 -9.021 1.00 75.06 209 THR A CA 1
ATOM 1516 C C . THR A 1 209 ? 9.969 -2.416 -9.896 1.00 75.06 209 THR A C 1
ATOM 1518 O O . THR A 1 209 ? 10.304 -2.358 -11.075 1.00 75.06 209 THR A O 1
ATOM 1521 N N . GLN A 1 210 ? 9.440 -3.525 -9.370 1.00 73.75 210 GLN A N 1
ATOM 1522 C CA . GLN A 1 210 ? 9.173 -4.738 -10.150 1.00 73.75 210 GLN A CA 1
ATOM 1523 C C . GLN A 1 210 ? 8.135 -4.495 -11.253 1.00 73.75 210 GLN A C 1
ATOM 1525 O O . GLN A 1 210 ? 8.340 -4.916 -12.389 1.00 73.75 210 GLN A O 1
ATOM 1530 N N . LYS A 1 211 ? 7.050 -3.768 -10.955 1.00 74.31 211 LYS A N 1
ATOM 1531 C CA . LYS A 1 211 ? 6.055 -3.351 -11.956 1.00 74.31 211 LYS A CA 1
ATOM 1532 C C . LYS A 1 211 ? 6.704 -2.524 -13.063 1.00 74.31 211 LYS A C 1
ATOM 1534 O O . LYS A 1 211 ? 6.458 -2.781 -14.236 1.00 74.31 211 LYS A O 1
ATOM 1539 N N . LEU A 1 212 ? 7.549 -1.562 -12.705 1.00 71.38 212 LEU A N 1
ATOM 1540 C CA . LEU A 1 212 ? 8.219 -0.710 -13.683 1.00 71.38 212 LEU A CA 1
ATOM 1541 C C . LEU A 1 212 ? 9.253 -1.464 -14.501 1.00 71.38 212 LEU A C 1
ATOM 1543 O O . LEU A 1 212 ? 9.321 -1.267 -15.707 1.00 71.38 212 LEU A O 1
ATOM 1547 N N . GLY A 1 213 ? 10.009 -2.367 -13.880 1.00 70.06 213 GLY A N 1
ATOM 1548 C CA . GLY A 1 213 ? 10.888 -3.276 -14.600 1.00 70.06 213 GLY A CA 1
ATOM 1549 C C . GLY A 1 213 ? 10.108 -4.145 -15.586 1.00 70.06 213 GLY A C 1
ATOM 1550 O O . GLY A 1 213 ? 10.525 -4.274 -16.730 1.00 70.06 213 GLY A O 1
ATOM 1551 N N . ALA A 1 214 ? 8.931 -4.655 -15.203 1.00 67.62 214 ALA A N 1
ATOM 1552 C CA . ALA A 1 214 ? 8.064 -5.426 -16.101 1.00 67.62 214 ALA A CA 1
ATOM 1553 C C . ALA A 1 214 ? 7.549 -4.599 -17.278 1.00 67.62 214 ALA A C 1
ATOM 1555 O O . ALA A 1 214 ? 7.461 -5.109 -18.390 1.00 67.62 214 ALA A O 1
ATOM 1556 N N . GLN A 1 215 ? 7.226 -3.330 -17.033 1.00 66.06 215 GLN A N 1
ATOM 1557 C CA . GLN A 1 215 ? 6.803 -2.385 -18.065 1.00 66.06 215 GLN A CA 1
ATOM 1558 C C . GLN A 1 215 ? 7.971 -1.916 -18.949 1.00 66.06 215 GLN A C 1
ATOM 1560 O O . GLN A 1 215 ? 7.748 -1.553 -20.100 1.00 66.06 215 GLN A O 1
ATOM 1565 N N . ALA A 1 216 ? 9.204 -1.928 -18.433 1.00 61.44 216 ALA A N 1
ATOM 1566 C CA . ALA A 1 216 ? 10.412 -1.535 -19.156 1.00 61.44 216 ALA A CA 1
ATOM 1567 C C . ALA A 1 216 ? 10.968 -2.650 -20.051 1.00 61.44 216 ALA A C 1
ATOM 1569 O O . ALA A 1 216 ? 11.626 -2.351 -21.047 1.00 61.44 216 ALA A O 1
ATOM 1570 N N . ILE A 1 217 ? 10.711 -3.924 -19.730 1.00 57.34 217 ILE A N 1
ATOM 1571 C CA . ILE A 1 217 ? 11.016 -5.018 -20.654 1.00 57.34 217 ILE A CA 1
ATOM 1572 C C . ILE A 1 217 ? 10.008 -4.928 -21.815 1.00 57.34 217 ILE A C 1
ATOM 1574 O O . ILE A 1 217 ? 8.804 -5.050 -21.583 1.00 57.34 217 ILE A O 1
ATOM 1578 N N . PRO A 1 218 ? 10.455 -4.761 -23.075 1.00 55.62 218 PRO A N 1
ATOM 1579 C CA . PRO A 1 218 ? 9.588 -4.657 -24.248 1.00 55.62 218 PRO A CA 1
ATOM 1580 C C . PRO A 1 218 ? 9.002 -6.026 -24.638 1.00 55.62 218 PRO A C 1
ATOM 1582 O O . PRO A 1 218 ? 9.171 -6.508 -25.755 1.00 55.62 218 PRO A O 1
ATOM 1585 N N . VAL A 1 219 ? 8.288 -6.682 -23.724 1.00 54.31 219 VAL A N 1
ATOM 1586 C CA . VAL A 1 219 ? 7.697 -8.008 -23.960 1.00 54.31 219 VAL A CA 1
ATOM 1587 C C . VAL A 1 219 ? 6.546 -7.925 -24.969 1.00 54.31 219 VAL A C 1
ATOM 1589 O O . VAL A 1 219 ? 6.342 -8.851 -25.746 1.00 54.31 219 VAL A O 1
ATOM 1592 N N . ILE A 1 220 ? 5.850 -6.789 -25.062 1.00 46.94 220 ILE A N 1
ATOM 1593 C CA . ILE A 1 220 ? 4.821 -6.577 -26.095 1.00 46.94 220 ILE A CA 1
ATOM 1594 C C . ILE A 1 220 ? 5.436 -6.134 -27.437 1.00 46.94 220 ILE A C 1
ATOM 1596 O O . ILE A 1 220 ? 4.913 -6.489 -28.491 1.00 46.94 220 ILE A O 1
ATOM 1600 N N . GLY A 1 221 ? 6.597 -5.465 -27.430 1.00 46.88 221 GLY A N 1
ATOM 1601 C CA . GLY A 1 221 ? 7.348 -5.162 -28.658 1.00 46.88 221 GLY A CA 1
ATOM 1602 C C . GLY A 1 221 ? 7.850 -6.424 -29.372 1.00 46.88 221 GLY A C 1
ATOM 1603 O O . GLY A 1 221 ? 7.836 -6.497 -30.597 1.00 46.88 221 GLY A O 1
ATOM 1604 N N . ALA A 1 222 ? 8.206 -7.460 -28.609 1.00 48.22 222 ALA A N 1
ATOM 1605 C CA . ALA A 1 222 ? 8.625 -8.756 -29.141 1.00 48.22 222 ALA A CA 1
ATOM 1606 C C . ALA A 1 222 ? 7.452 -9.643 -29.608 1.00 48.22 222 ALA A C 1
ATOM 1608 O O . ALA A 1 222 ? 7.596 -10.353 -30.601 1.00 48.22 222 ALA A O 1
ATOM 1609 N N . LEU A 1 223 ? 6.277 -9.577 -28.963 1.00 47.00 223 LEU A N 1
ATOM 1610 C CA . LEU A 1 223 ? 5.075 -10.277 -29.449 1.00 47.00 223 LEU A CA 1
ATOM 1611 C C . LEU A 1 223 ? 4.538 -9.657 -30.754 1.00 47.00 223 LEU A C 1
ATOM 1613 O O . LEU A 1 223 ? 4.111 -10.387 -31.645 1.00 47.00 223 LEU A O 1
ATOM 1617 N N . GLY A 1 224 ? 4.636 -8.332 -30.908 1.00 40.47 224 GLY A N 1
ATOM 1618 C CA . GLY A 1 224 ? 4.343 -7.635 -32.166 1.00 40.47 224 GLY A CA 1
ATOM 1619 C C . GLY A 1 224 ? 5.369 -7.909 -33.274 1.00 40.47 224 GLY A C 1
ATOM 1620 O O . GLY A 1 224 ? 4.983 -8.147 -34.412 1.00 40.47 224 GLY A O 1
ATOM 1621 N N . GLY A 1 225 ? 6.667 -7.954 -32.959 1.00 44.75 225 GLY A N 1
ATOM 1622 C CA . GLY A 1 225 ? 7.709 -8.286 -33.943 1.00 44.75 225 GLY A CA 1
ATOM 1623 C C . GLY A 1 225 ? 7.666 -9.740 -34.434 1.00 44.75 225 GLY A C 1
ATOM 1624 O O . GLY A 1 225 ? 7.969 -10.005 -35.593 1.00 44.75 225 GLY A O 1
ATOM 1625 N N . ALA A 1 226 ? 7.244 -10.683 -33.584 1.00 42.53 226 ALA A N 1
ATOM 1626 C CA . ALA A 1 226 ? 7.088 -12.092 -33.948 1.00 42.53 226 ALA A CA 1
ATOM 1627 C C . ALA A 1 226 ? 5.830 -12.366 -34.793 1.00 42.53 226 ALA A C 1
ATOM 1629 O O . ALA A 1 226 ? 5.884 -13.194 -35.696 1.00 42.53 226 ALA A O 1
ATOM 1630 N N . ALA A 1 227 ? 4.720 -11.659 -34.554 1.00 48.09 227 ALA A N 1
ATOM 1631 C CA . ALA A 1 227 ? 3.510 -11.793 -35.372 1.00 48.09 227 ALA A CA 1
ATOM 1632 C C . ALA A 1 227 ? 3.685 -11.221 -36.792 1.00 48.09 227 ALA A C 1
ATOM 1634 O O . ALA A 1 227 ? 3.085 -11.729 -37.730 1.00 48.09 227 ALA A O 1
ATOM 1635 N N . VAL A 1 228 ? 4.532 -10.198 -36.953 1.00 48.88 228 VAL A N 1
ATOM 1636 C CA . VAL A 1 228 ? 4.830 -9.561 -38.250 1.00 48.88 228 VAL A CA 1
ATOM 1637 C C . VAL A 1 228 ? 5.866 -10.340 -39.072 1.00 48.88 228 VAL A C 1
ATOM 1639 O O . VAL A 1 228 ? 5.872 -10.226 -40.287 1.00 48.88 228 VAL A O 1
ATOM 1642 N N . ASN A 1 229 ? 6.716 -11.158 -38.442 1.00 48.94 229 ASN A N 1
ATOM 1643 C CA . ASN A 1 229 ? 7.659 -12.046 -39.144 1.00 48.94 229 ASN A CA 1
ATOM 1644 C C . ASN A 1 229 ? 7.118 -13.471 -39.369 1.00 48.94 229 ASN A C 1
ATOM 1646 O O . ASN A 1 229 ? 7.809 -14.300 -39.959 1.00 48.94 229 ASN A O 1
ATOM 1650 N N . TYR A 1 230 ? 5.916 -13.770 -38.868 1.00 47.47 230 TYR A N 1
ATOM 1651 C CA . TYR A 1 230 ? 5.220 -15.046 -39.072 1.00 47.47 230 TYR A CA 1
ATOM 1652 C C . TYR A 1 230 ? 3.937 -14.886 -39.916 1.00 47.47 230 TYR A C 1
ATOM 1654 O O . TYR A 1 230 ? 3.126 -15.809 -39.991 1.00 47.47 230 TYR A O 1
ATOM 1662 N N . ALA A 1 231 ? 3.757 -13.723 -40.550 1.00 43.75 231 ALA A N 1
ATOM 1663 C CA . ALA A 1 231 ? 2.747 -13.445 -41.569 1.00 43.75 231 ALA A CA 1
ATOM 1664 C C . ALA A 1 231 ? 3.435 -13.021 -42.871 1.00 43.75 231 ALA A C 1
ATOM 1666 O O . ALA A 1 231 ? 4.443 -12.285 -42.778 1.00 43.75 231 ALA A O 1
#

pLDDT: mean 71.58, std 14.49, range [36.12, 92.88]

Nearest PDB structures (foldseek):
  6e9o-assembly2_A  TM=4.163E-01  e=4.898E+00  Escherichia coli
  8zms-asse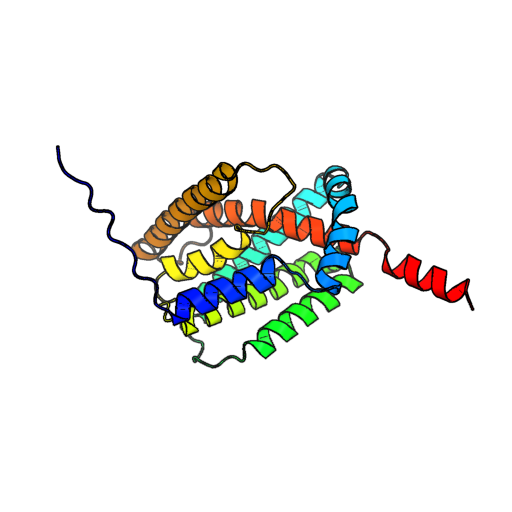mbly1_A  TM=3.405E-01  e=3.530E+00  Escherichia coli K-12
  8uao-assembly1_B  TM=1.841E-01  e=1.521E+00  synthetic construct

Solvent-accessible surface area (backbone atoms only — not comparable to full-atom values): 13086 Å² total; per-residue (Å²): 138,84,81,82,75,77,76,75,80,77,72,52,71,70,54,51,55,49,50,52,52,50,48,50,57,68,76,58,55,52,71,68,56,49,52,52,53,63,61,43,63,68,24,70,61,48,68,75,68,55,54,68,69,58,53,52,50,49,42,51,38,40,35,53,12,52,50,50,25,49,53,49,44,72,70,42,60,85,72,58,76,90,78,76,57,69,64,57,39,52,49,51,35,52,49,43,55,54,65,38,53,80,56,44,81,81,40,41,78,58,40,45,28,52,39,44,34,40,47,44,50,45,45,45,50,52,43,42,74,77,66,50,61,62,87,40,51,47,54,46,44,49,47,56,47,55,55,43,67,62,80,85,77,68,96,74,72,53,75,65,57,60,54,48,52,52,54,54,48,50,52,42,32,52,54,34,22,50,47,38,73,76,67,47,86,75,60,88,76,45,64,57,52,52,50,41,45,48,57,32,22,64,44,33,32,51,57,52,49,45,53,48,39,53,59,67,48,62,64,67,60,49,56,54,54,50,56,61,73,72,102

Radius of gyration: 20.03 Å; Cα contacts (8 Å, |Δi|>4): 159; chains: 1; bounding box: 43×43×79 Å

Mean predicted aligned error: 11.96 Å

Secondary structure (DSSP, 8-state):
------------HHHHHHHHHHHHHHHS--HHHHHHHHHHTTHHHHTTTS-HHHHHHHHHHHHHHHHHHHHHHHHHTTTPPS---HHHHHHHHHHHHHHHHTTGGGGHHHHHHHHHHHHHHHHHHHHHHTT--TTSHHHHHHHHHGGGS-S--STT--HHHHHHHHHHHHHHHHHHHHHHHHH-S-STT-HHHHHHHHHHHHHHHHHHHHHHHHHHS-HHHHHHHHHHS--